Protein AF-A0A8T4TYP3-F1 (afdb_monomer_lite)

Foldseek 3Di:
DDEDEAEDDEAADAPPDDHGHPVVVVVVCVVVNYAEYEYEYHLFHWDQDPVRKIWTWLDWDQDPNAIWTKIFIAHNVRHTPDIDTLAAPRQLVVQVVRVVVLVVCVVVDVRYRYAYAYEDQQQRYDPVSVVVLLVDPSHQAYEYEQLSSVDAPVNRDPVVVVSCVVSVHYYDYHQDDDDDDPDDSSVVRNVRSDPVNVVD

Structure (mmCIF, N/CA/C/O backbone):
data_AF-A0A8T4TYP3-F1
#
_entry.id   AF-A0A8T4TYP3-F1
#
loop_
_atom_site.group_PDB
_atom_site.id
_atom_site.type_symbol
_atom_site.label_atom_id
_atom_site.label_alt_id
_atom_site.label_comp_id
_atom_site.label_asym_id
_atom_site.label_entity_id
_atom_site.label_seq_id
_atom_site.pdbx_PDB_ins_code
_atom_site.Cartn_x
_atom_site.Cartn_y
_atom_site.Cartn_z
_atom_site.occupancy
_atom_site.B_iso_or_equiv
_atom_site.auth_seq_id
_atom_site.auth_comp_id
_atom_site.auth_asym_id
_atom_site.auth_atom_id
_atom_site.pdbx_PDB_model_num
ATOM 1 N N . MET A 1 1 ? -27.128 -4.826 18.422 1.00 65.50 1 MET A N 1
ATOM 2 C CA . MET A 1 1 ? -26.439 -4.249 17.248 1.00 65.50 1 MET A CA 1
ATOM 3 C C . MET A 1 1 ? -25.247 -5.139 16.933 1.00 65.50 1 MET A C 1
ATOM 5 O O . MET A 1 1 ? -24.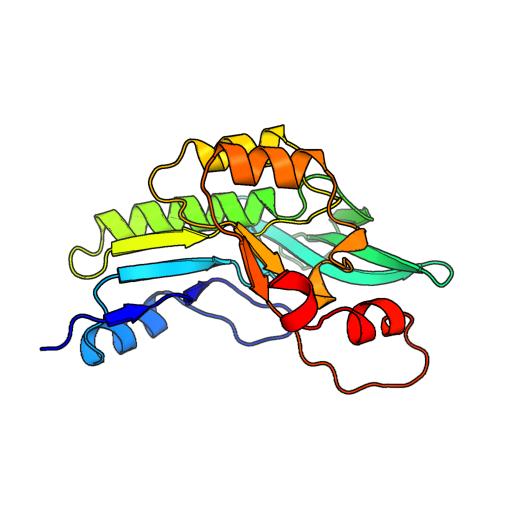519 -5.477 17.862 1.00 65.50 1 MET A O 1
ATOM 9 N N . ILE A 1 2 ? -25.102 -5.594 15.688 1.00 80.38 2 ILE A N 1
ATOM 10 C CA . ILE A 1 2 ? -23.966 -6.433 15.276 1.00 80.38 2 ILE A CA 1
ATOM 11 C C . ILE A 1 2 ? -22.737 -5.528 15.181 1.00 80.38 2 ILE A C 1
ATOM 13 O O . ILE A 1 2 ? -22.809 -4.464 14.575 1.00 80.38 2 ILE A O 1
ATOM 17 N N . LYS A 1 3 ? -21.635 -5.934 15.811 1.00 88.62 3 LYS A N 1
ATOM 18 C CA . LYS A 1 3 ? -20.345 -5.250 15.704 1.00 88.62 3 LYS A CA 1
ATOM 19 C C . LYS A 1 3 ? -19.623 -5.797 14.477 1.00 88.62 3 LYS A C 1
ATOM 21 O O . LYS A 1 3 ? -19.285 -6.978 14.468 1.00 88.62 3 LYS A O 1
ATOM 26 N N . ILE A 1 4 ? -19.417 -4.964 13.459 1.00 95.12 4 ILE A N 1
ATOM 27 C CA . ILE A 1 4 ? -18.767 -5.361 12.203 1.00 95.12 4 ILE A CA 1
ATOM 28 C C . ILE A 1 4 ? -17.319 -4.877 12.185 1.00 95.12 4 ILE A C 1
ATOM 30 O O . ILE A 1 4 ? -17.004 -3.780 12.653 1.00 95.12 4 ILE A O 1
ATOM 34 N N . PHE A 1 5 ? -16.432 -5.732 11.680 1.00 95.31 5 PHE A N 1
ATOM 35 C CA . PHE A 1 5 ? -15.031 -5.416 11.439 1.00 95.31 5 PHE A CA 1
ATOM 36 C C . PHE A 1 5 ? -14.859 -5.392 9.925 1.00 95.31 5 PHE A C 1
ATOM 38 O O . PHE A 1 5 ? -15.058 -6.415 9.269 1.00 95.31 5 PHE A O 1
ATOM 45 N N . ASP A 1 6 ? -14.540 -4.227 9.374 1.00 95.44 6 ASP A N 1
ATOM 46 C CA . ASP A 1 6 ? -14.220 -4.116 7.960 1.00 95.44 6 ASP A CA 1
ATOM 47 C C . ASP A 1 6 ? -12.751 -4.493 7.749 1.00 95.44 6 ASP A C 1
ATOM 49 O O . ASP A 1 6 ? -11.837 -3.913 8.332 1.00 95.44 6 ASP A O 1
ATOM 53 N N . SER A 1 7 ? -12.516 -5.516 6.940 1.00 94.25 7 SER A N 1
ATOM 54 C CA . SER A 1 7 ? -11.162 -6.001 6.671 1.00 94.25 7 SER A CA 1
ATOM 55 C C . SER A 1 7 ? -10.466 -5.230 5.552 1.00 94.25 7 SER A C 1
ATOM 57 O O . SER A 1 7 ? -9.290 -5.484 5.298 1.00 94.25 7 SER A O 1
ATOM 59 N N . GLN A 1 8 ? -11.158 -4.316 4.858 1.00 93.31 8 GLN A N 1
ATOM 60 C CA . GLN A 1 8 ? -10.569 -3.607 3.731 1.00 93.31 8 GLN A CA 1
ATOM 61 C C . GLN A 1 8 ? -11.246 -2.263 3.429 1.00 93.31 8 GLN A C 1
ATOM 63 O O . GLN A 1 8 ? -12.112 -2.168 2.558 1.00 93.31 8 GLN A O 1
ATOM 68 N N . MET A 1 9 ? -10.708 -1.196 4.015 1.00 94.12 9 MET A N 1
ATOM 69 C CA . MET A 1 9 ? -10.952 0.179 3.586 1.00 94.12 9 MET A CA 1
ATOM 70 C C . MET A 1 9 ? -9.763 0.674 2.759 1.00 94.12 9 MET A C 1
ATOM 72 O O . MET A 1 9 ? -8.687 0.930 3.298 1.00 94.12 9 MET A O 1
ATOM 76 N N . ASN A 1 10 ? -9.938 0.838 1.446 1.00 93.00 10 ASN A N 1
ATOM 77 C CA . ASN A 1 10 ? -8.925 1.532 0.647 1.00 93.00 10 ASN A CA 1
ATOM 78 C C . ASN A 1 10 ? -8.985 3.043 0.936 1.00 93.00 10 ASN A C 1
ATOM 80 O O . ASN A 1 10 ? -10.074 3.581 1.108 1.00 93.00 10 ASN A O 1
ATOM 84 N N . PHE A 1 11 ? -7.846 3.731 0.941 1.00 94.12 11 PHE A N 1
ATOM 85 C CA . PHE A 1 11 ? -7.757 5.170 1.190 1.00 94.12 11 PHE A CA 1
ATOM 86 C C . PHE A 1 11 ? -6.772 5.863 0.249 1.00 94.12 11 PHE A C 1
ATOM 88 O O . PHE A 1 11 ? -5.681 5.349 -0.023 1.00 94.12 11 PHE A O 1
ATOM 95 N N . GLY A 1 12 ? -7.161 7.054 -0.202 1.00 92.88 12 GLY A N 1
ATOM 96 C CA . GLY A 1 12 ? -6.356 7.936 -1.036 1.00 92.88 12 GLY A CA 1
ATOM 97 C C . GLY A 1 12 ? -6.875 8.035 -2.465 1.00 92.88 12 GLY A C 1
ATOM 98 O O . GLY A 1 12 ? -7.873 7.413 -2.840 1.00 92.88 12 GLY A O 1
ATOM 99 N N . ARG A 1 13 ? -6.175 8.832 -3.276 1.00 93.75 13 ARG A N 1
ATOM 100 C CA . ARG A 1 13 ? -6.506 8.982 -4.694 1.00 93.75 13 ARG A CA 1
ATOM 101 C C . ARG A 1 13 ? -6.021 7.790 -5.492 1.00 93.75 13 ARG A C 1
ATOM 103 O O . ARG A 1 13 ? -4.963 7.227 -5.185 1.00 93.75 13 ARG A O 1
ATOM 110 N N . ASN A 1 14 ? -6.776 7.407 -6.513 1.00 90.12 14 ASN A N 1
ATOM 111 C CA . ASN A 1 14 ? -6.426 6.291 -7.374 1.00 90.12 14 ASN A CA 1
ATOM 112 C C . ASN A 1 14 ? -6.256 6.739 -8.829 1.00 90.12 14 ASN A C 1
ATOM 114 O O . ASN A 1 14 ? -7.171 7.275 -9.438 1.00 90.12 14 ASN A O 1
ATOM 118 N N . ILE A 1 15 ? -5.091 6.464 -9.420 1.00 88.38 15 ILE A N 1
ATOM 119 C CA . ILE A 1 15 ? -4.779 6.874 -10.800 1.00 88.38 15 ILE A CA 1
ATOM 120 C C . ILE A 1 15 ? -5.730 6.235 -11.826 1.00 88.38 15 ILE A C 1
ATOM 122 O O . ILE A 1 15 ? -6.051 6.853 -12.840 1.00 88.38 15 ILE A O 1
ATOM 126 N N . PHE A 1 16 ? -6.164 4.996 -11.587 1.00 83.44 16 PHE A N 1
ATOM 127 C CA . PHE A 1 16 ? -6.941 4.199 -12.544 1.00 83.44 16 PHE A CA 1
ATOM 128 C C . PHE A 1 16 ? -8.311 3.764 -12.010 1.00 83.4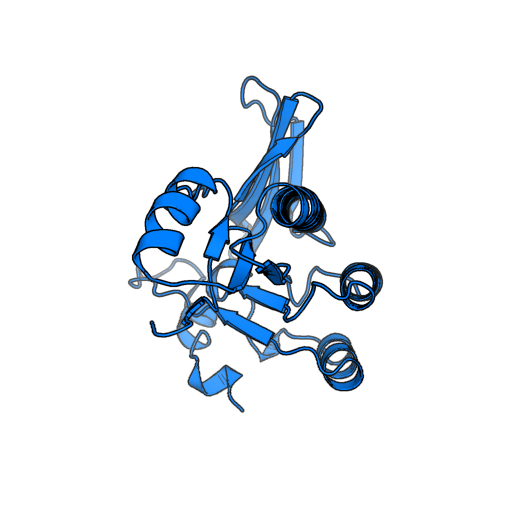4 16 PHE A C 1
ATOM 130 O O . PHE A 1 16 ? -9.008 2.992 -12.668 1.00 83.44 16 PHE A O 1
ATOM 137 N N . GLY A 1 17 ? -8.688 4.210 -10.815 1.00 82.75 17 GLY A N 1
ATOM 138 C CA . GLY A 1 17 ? -9.882 3.758 -10.111 1.00 82.75 17 GLY A CA 1
ATOM 139 C C . GLY A 1 17 ? -10.562 4.890 -9.350 1.00 82.75 17 GLY A C 1
ATOM 140 O O . GLY A 1 17 ? -10.154 6.041 -9.474 1.00 82.75 17 GLY A O 1
ATOM 141 N N . PRO A 1 18 ? -11.604 4.576 -8.567 1.00 86.31 18 PRO A N 1
ATOM 142 C CA . PRO A 1 18 ? -12.254 5.573 -7.734 1.00 86.31 18 PRO A CA 1
ATOM 143 C C . PRO A 1 18 ? -11.324 6.028 -6.605 1.00 86.31 18 PRO A C 1
ATOM 145 O O . PRO A 1 18 ? -10.594 5.219 -6.017 1.00 86.31 18 PRO A O 1
ATOM 148 N N . ASP A 1 19 ? -11.397 7.319 -6.297 1.00 91.50 19 ASP A N 1
ATOM 149 C CA . ASP A 1 19 ? -10.840 7.884 -5.074 1.00 91.50 19 ASP A CA 1
ATOM 150 C C . ASP A 1 19 ? -11.635 7.361 -3.867 1.00 91.50 19 ASP A C 1
ATOM 152 O O . ASP A 1 19 ? -12.822 7.042 -3.976 1.00 91.50 19 ASP A O 1
ATOM 156 N N . SER A 1 20 ? -10.972 7.254 -2.717 1.00 89.44 20 SER A N 1
ATOM 157 C CA . SER A 1 20 ? -11.617 6.871 -1.461 1.00 89.44 20 SER A CA 1
ATOM 158 C C . SER A 1 20 ? -11.232 7.853 -0.365 1.00 89.44 20 SER A C 1
ATOM 160 O O . SER A 1 20 ? -10.048 7.982 -0.026 1.00 89.44 20 SER A O 1
ATOM 162 N N . THR A 1 21 ? -12.234 8.560 0.155 1.00 91.75 21 THR A N 1
ATOM 163 C CA . THR A 1 21 ? -12.089 9.560 1.215 1.00 91.75 21 THR A CA 1
ATOM 164 C C . THR A 1 21 ? -12.463 8.960 2.569 1.00 91.75 21 THR A C 1
ATOM 166 O O . THR A 1 21 ? -13.142 7.933 2.653 1.00 91.75 21 THR A O 1
ATOM 169 N N . ILE A 1 22 ? -11.988 9.579 3.649 1.00 92.69 22 ILE A N 1
ATOM 170 C CA . ILE A 1 22 ? -12.348 9.142 5.000 1.00 92.69 22 ILE A CA 1
ATOM 171 C C . ILE A 1 22 ? -13.788 9.528 5.311 1.00 92.69 22 ILE A C 1
ATOM 173 O O . ILE A 1 22 ? -14.511 8.754 5.928 1.00 92.69 22 ILE A O 1
ATOM 177 N N . GLU A 1 23 ? -14.193 10.712 4.874 1.00 91.56 23 GLU A N 1
ATOM 178 C CA . GLU A 1 23 ? -15.498 11.301 5.125 1.00 91.56 23 GLU A CA 1
ATOM 179 C C . GLU A 1 23 ? -16.601 10.396 4.566 1.00 91.56 23 GLU A C 1
ATOM 181 O O . GLU A 1 23 ? -17.471 9.948 5.316 1.00 91.56 23 GLU A O 1
ATOM 186 N N . ASP A 1 24 ? -16.479 9.996 3.294 1.00 89.94 24 ASP A N 1
ATOM 187 C CA . ASP A 1 24 ? -17.428 9.076 2.658 1.00 89.94 24 ASP A CA 1
ATOM 188 C C . ASP A 1 24 ? -17.479 7.725 3.386 1.00 89.94 24 ASP A C 1
ATOM 190 O O . ASP A 1 24 ? -18.541 7.102 3.512 1.00 89.94 24 ASP A O 1
ATOM 194 N N . TYR A 1 25 ? -16.332 7.242 3.873 1.00 93.81 25 TYR A N 1
ATOM 195 C CA . TYR A 1 25 ? -16.275 5.987 4.610 1.00 93.81 25 TYR A CA 1
ATOM 196 C C . TYR A 1 25 ? -16.979 6.093 5.966 1.00 93.81 25 TYR A C 1
ATOM 198 O O . TYR A 1 25 ? -17.803 5.237 6.288 1.00 93.81 25 TYR A O 1
ATOM 206 N N . LEU A 1 26 ? -16.686 7.129 6.754 1.00 92.88 26 LEU A N 1
ATOM 207 C CA . LEU A 1 26 ? -17.239 7.327 8.095 1.00 92.88 26 LEU A CA 1
ATOM 208 C C . LEU A 1 26 ? -18.767 7.457 8.077 1.00 92.88 26 LEU A C 1
ATOM 210 O O . LEU A 1 26 ? -19.440 6.818 8.896 1.00 92.88 26 LEU A O 1
ATOM 214 N N . ASP A 1 27 ? -19.312 8.194 7.106 1.00 89.81 27 ASP A N 1
ATOM 215 C CA . ASP A 1 27 ? -20.759 8.363 6.918 1.00 89.81 27 ASP A CA 1
ATOM 216 C C . ASP A 1 27 ? -21.470 7.014 6.723 1.00 89.81 27 ASP A C 1
ATOM 218 O O . ASP A 1 27 ? -22.544 6.747 7.277 1.00 89.81 27 ASP A O 1
ATOM 222 N N . ASN A 1 28 ? -20.834 6.102 5.987 1.00 90.12 28 ASN A N 1
ATOM 223 C CA . ASN A 1 28 ? -21.352 4.761 5.742 1.00 90.12 28 ASN A CA 1
ATOM 224 C C . ASN A 1 28 ? -21.051 3.778 6.882 1.00 90.12 28 ASN A C 1
ATOM 226 O O . ASN A 1 28 ? -21.847 2.879 7.158 1.00 90.12 28 ASN A O 1
ATOM 230 N N . ALA A 1 29 ? -19.906 3.910 7.544 1.00 92.25 29 ALA A N 1
ATOM 231 C CA . ALA A 1 29 ? -19.442 2.951 8.535 1.00 92.25 29 ALA A CA 1
ATOM 232 C C . ALA A 1 29 ? -20.317 2.957 9.793 1.00 92.25 29 ALA A C 1
ATOM 234 O O . ALA A 1 29 ? -20.697 1.892 10.295 1.00 92.25 29 ALA A O 1
ATOM 235 N N . HIS A 1 30 ? -20.716 4.147 10.252 1.00 83.38 30 HIS A N 1
ATOM 236 C CA . HIS A 1 30 ? -21.592 4.297 11.414 1.00 83.38 30 HIS A CA 1
ATOM 237 C C . HIS A 1 30 ? -22.964 3.655 11.198 1.00 83.38 30 HIS A C 1
ATOM 239 O O . HIS A 1 30 ? -23.447 2.922 12.062 1.00 83.38 30 HIS A O 1
ATOM 245 N N . THR A 1 31 ? -23.581 3.877 10.035 1.00 87.56 31 THR A N 1
ATOM 246 C CA . THR A 1 31 ? -24.910 3.323 9.724 1.00 87.56 31 THR A CA 1
ATOM 247 C C . THR A 1 31 ? -24.890 1.801 9.575 1.00 87.56 31 THR A C 1
ATOM 249 O O . THR A 1 31 ? -25.900 1.140 9.812 1.00 87.56 31 THR A O 1
ATOM 252 N N . LYS A 1 32 ? -23.725 1.228 9.252 1.00 90.81 32 LYS A N 1
ATOM 253 C CA . LYS A 1 32 ? -23.510 -0.217 9.098 1.00 90.81 32 LYS A CA 1
ATOM 254 C C . LYS A 1 32 ? -23.039 -0.919 10.376 1.00 90.81 32 LYS A C 1
ATOM 256 O O . LYS A 1 32 ? -22.913 -2.139 10.369 1.00 90.81 32 LYS A O 1
ATOM 261 N N . GLY A 1 33 ? -22.796 -0.194 11.472 1.00 92.44 33 GLY A N 1
ATOM 262 C CA . GLY A 1 33 ? -22.308 -0.782 12.727 1.00 92.44 33 GLY A CA 1
ATOM 263 C C . GLY A 1 33 ? -20.856 -1.271 12.657 1.00 92.44 33 GLY A C 1
ATOM 264 O O . GLY A 1 33 ? -20.473 -2.194 13.386 1.00 92.44 33 GLY A O 1
ATOM 265 N N . ILE A 1 34 ? -20.049 -0.678 11.772 1.00 95.62 34 ILE A N 1
ATOM 266 C CA . ILE A 1 34 ? -18.610 -0.933 11.715 1.00 95.62 34 ILE A CA 1
ATOM 267 C C . ILE A 1 34 ? -17.952 -0.252 12.914 1.00 95.62 34 ILE A C 1
ATOM 269 O O . ILE A 1 34 ? -18.162 0.933 13.150 1.00 95.62 34 ILE A O 1
ATOM 273 N N . ILE A 1 35 ? -17.159 -1.014 13.667 1.00 95.38 35 ILE A N 1
ATOM 274 C CA . ILE A 1 35 ? -16.446 -0.523 14.859 1.00 95.38 35 ILE A CA 1
ATOM 275 C C . ILE A 1 35 ? -14.925 -0.624 14.734 1.00 95.38 35 ILE A C 1
ATOM 277 O O . ILE A 1 35 ? -14.187 -0.091 15.562 1.00 95.38 35 ILE A O 1
ATOM 281 N N . ARG A 1 36 ? -14.446 -1.358 13.727 1.00 96.25 36 ARG A N 1
ATOM 282 C CA . ARG A 1 36 ? -13.028 -1.537 13.419 1.00 96.25 36 ARG A CA 1
ATOM 283 C C . ARG A 1 36 ? -12.847 -1.625 11.919 1.00 96.25 36 ARG A C 1
ATOM 285 O O . ARG A 1 36 ? -13.689 -2.225 11.253 1.00 96.25 36 ARG A O 1
ATOM 292 N N . THR A 1 37 ? -11.757 -1.070 11.410 1.00 97.12 37 THR A N 1
ATOM 293 C CA . THR A 1 37 ? -11.421 -1.182 9.993 1.00 97.12 37 THR A CA 1
ATOM 294 C C . THR A 1 37 ? -9.928 -1.317 9.758 1.00 97.12 37 THR A C 1
ATOM 296 O O . THR A 1 37 ? -9.131 -0.828 10.557 1.00 97.12 37 THR A O 1
ATOM 299 N N . ILE A 1 38 ? -9.552 -1.978 8.668 1.00 97.88 38 ILE A N 1
ATOM 300 C CA . ILE A 1 38 ? -8.175 -2.032 8.183 1.00 97.88 38 ILE A CA 1
ATOM 301 C C . ILE A 1 38 ? -8.040 -1.046 7.022 1.00 97.88 38 ILE A C 1
ATOM 303 O O . ILE A 1 38 ? -8.562 -1.266 5.928 1.00 97.88 38 ILE A O 1
ATOM 307 N N . MET A 1 39 ? -7.319 0.040 7.275 1.00 97.31 39 MET A N 1
ATOM 308 C CA . MET A 1 39 ? -6.967 1.074 6.316 1.00 97.31 39 MET A CA 1
ATOM 309 C C . MET A 1 39 ? -5.809 0.611 5.440 1.00 97.31 39 MET A C 1
ATOM 311 O O . MET A 1 39 ? -4.745 0.217 5.922 1.00 97.31 39 MET A O 1
ATOM 315 N N . ILE A 1 40 ? -6.024 0.690 4.134 1.00 95.88 40 ILE A N 1
ATOM 316 C CA . ILE A 1 40 ? -5.105 0.219 3.109 1.00 95.88 40 ILE A CA 1
ATOM 317 C C . ILE A 1 40 ? -4.899 1.349 2.103 1.00 95.88 40 ILE A C 1
ATOM 319 O O . ILE A 1 40 ? -5.880 1.878 1.584 1.00 95.88 40 ILE A O 1
ATOM 323 N N . PRO A 1 41 ? -3.664 1.712 1.740 1.00 94.44 41 PRO A N 1
ATOM 324 C CA . PRO A 1 41 ? -3.466 2.658 0.653 1.00 94.44 41 PRO A CA 1
ATOM 325 C C . PRO A 1 41 ? -4.048 2.133 -0.670 1.00 94.44 41 PRO A C 1
ATOM 327 O O . PRO A 1 41 ? -3.950 0.937 -0.975 1.00 94.44 41 PRO A O 1
ATOM 330 N N . THR A 1 42 ? -4.589 3.019 -1.509 1.00 91.06 42 THR A N 1
ATOM 331 C CA . THR A 1 42 ? -4.991 2.668 -2.884 1.00 91.06 42 THR A CA 1
ATOM 332 C C . THR A 1 42 ? -3.843 2.002 -3.649 1.00 91.06 42 THR A C 1
ATOM 334 O O . THR A 1 42 ? -2.670 2.334 -3.461 1.00 91.06 42 THR A O 1
ATOM 337 N N . GLY A 1 43 ? -4.154 1.028 -4.515 1.00 84.19 43 GLY A N 1
ATOM 338 C CA . GLY A 1 43 ? -3.131 0.250 -5.231 1.00 84.19 43 GLY A CA 1
ATOM 339 C C . GLY A 1 43 ? -2.223 1.118 -6.098 1.00 84.19 43 GLY A C 1
ATOM 340 O O . GLY A 1 43 ? -1.004 1.123 -5.915 1.00 84.19 43 GLY A O 1
ATOM 341 N N . THR A 1 44 ? -2.836 1.921 -6.960 1.00 88.06 44 THR A N 1
ATOM 342 C CA . THR A 1 44 ? -2.188 2.888 -7.852 1.00 88.06 44 THR A CA 1
ATOM 343 C C . THR A 1 44 ? -2.475 4.286 -7.341 1.00 88.06 44 THR A C 1
ATOM 345 O O . THR A 1 44 ? -3.576 4.787 -7.543 1.00 88.06 44 THR A O 1
ATOM 348 N N . HIS A 1 45 ? -1.524 4.883 -6.627 1.00 91.25 45 HIS A N 1
ATOM 349 C CA . HIS A 1 45 ? -1.778 6.085 -5.836 1.00 91.25 45 HIS A CA 1
ATOM 350 C C . HIS A 1 45 ? -1.273 7.349 -6.522 1.00 91.25 45 HIS A C 1
ATOM 352 O O . HIS A 1 45 ? -0.223 7.330 -7.159 1.00 91.25 45 HIS A O 1
ATOM 358 N N . GLU A 1 46 ? -2.008 8.438 -6.325 1.00 94.62 46 GLU A N 1
ATOM 359 C CA . GLU A 1 46 ? -1.526 9.806 -6.504 1.00 94.62 46 GLU A CA 1
ATOM 360 C C . GLU A 1 46 ? -1.476 10.454 -5.114 1.00 94.62 46 GLU A C 1
ATOM 362 O O . GLU A 1 46 ? -2.499 10.522 -4.430 1.00 94.62 46 GLU A O 1
ATOM 367 N N . LEU A 1 47 ? -0.297 10.894 -4.680 1.00 95.44 47 LEU A N 1
ATOM 368 C CA . LEU A 1 47 ? -0.080 11.509 -3.373 1.00 95.44 47 LEU A CA 1
ATOM 369 C C . LEU A 1 47 ? 0.464 12.924 -3.553 1.00 95.44 47 LEU A C 1
ATOM 371 O O . LEU A 1 47 ? 1.523 13.109 -4.144 1.00 95.44 47 LEU A O 1
ATOM 375 N N . LYS A 1 48 ? -0.238 13.922 -3.010 1.00 94.94 48 LYS A N 1
ATOM 376 C CA . LYS A 1 48 ? 0.286 15.287 -2.908 1.00 94.94 48 LYS A CA 1
ATOM 377 C C . LYS A 1 48 ? 1.152 15.401 -1.652 1.00 94.94 48 LYS A C 1
ATOM 379 O O . LYS A 1 48 ? 0.657 15.178 -0.549 1.00 94.94 48 LYS A O 1
ATOM 384 N N . LEU A 1 49 ? 2.425 15.733 -1.828 1.00 93.00 49 LEU A N 1
ATOM 385 C CA . LEU A 1 49 ? 3.397 15.905 -0.753 1.00 93.00 49 LEU A CA 1
ATOM 386 C C . LEU A 1 49 ? 3.290 17.310 -0.122 1.00 93.00 49 LEU A C 1
ATOM 388 O O . LEU A 1 49 ? 2.699 18.214 -0.723 1.00 93.00 49 LEU A O 1
ATOM 392 N N . PRO A 1 50 ? 3.838 17.520 1.095 1.00 90.88 50 PRO A N 1
ATOM 393 C CA . PRO A 1 50 ? 3.740 18.803 1.801 1.00 90.88 50 PRO A CA 1
ATOM 394 C C . PRO A 1 50 ? 4.344 19.999 1.055 1.00 90.88 50 PRO A C 1
ATOM 396 O O . PRO A 1 50 ? 3.889 21.123 1.238 1.00 90.88 50 PRO A O 1
ATOM 399 N N . ASP A 1 51 ? 5.346 19.762 0.208 1.00 92.50 51 ASP A N 1
ATOM 400 C CA . ASP A 1 51 ? 5.990 20.780 -0.631 1.00 92.50 51 ASP A CA 1
ATOM 401 C C . ASP A 1 51 ? 5.196 21.112 -1.909 1.00 92.50 51 ASP A C 1
ATOM 403 O O . ASP A 1 51 ? 5.627 21.929 -2.717 1.00 92.50 51 ASP A O 1
ATOM 407 N N . GLY A 1 52 ? 4.027 20.491 -2.096 1.00 93.50 52 GLY A N 1
ATOM 408 C CA . GLY A 1 52 ? 3.154 20.694 -3.247 1.00 93.50 52 GLY A CA 1
ATOM 409 C C . GLY A 1 52 ? 3.427 19.760 -4.425 1.00 93.50 52 GLY A C 1
ATOM 410 O O . GLY A 1 52 ? 2.582 19.691 -5.321 1.00 93.50 52 GLY A O 1
ATOM 411 N N . THR A 1 53 ? 4.532 19.008 -4.412 1.00 95.94 53 THR A N 1
ATOM 412 C CA . THR A 1 53 ? 4.824 18.010 -5.448 1.00 95.94 53 THR A CA 1
ATOM 413 C C . THR A 1 53 ? 3.838 16.842 -5.393 1.00 95.94 53 THR A C 1
ATOM 415 O O . THR A 1 53 ? 3.150 16.613 -4.394 1.00 95.94 53 THR A O 1
ATOM 418 N N . ILE A 1 54 ? 3.721 16.109 -6.499 1.00 96.81 54 ILE A N 1
ATOM 419 C CA . ILE A 1 54 ? 2.787 14.991 -6.637 1.00 96.81 54 ILE A CA 1
ATOM 420 C C . ILE A 1 54 ? 3.562 13.727 -6.987 1.00 96.81 54 ILE A C 1
ATOM 422 O O . ILE A 1 54 ? 4.162 13.630 -8.055 1.00 96.81 54 ILE A O 1
ATOM 426 N N . GLU A 1 55 ? 3.495 12.731 -6.114 1.00 95.56 55 GLU A N 1
ATOM 427 C CA . GLU A 1 55 ? 3.999 11.389 -6.373 1.00 95.56 55 GLU A CA 1
ATOM 428 C C . GLU A 1 55 ? 2.921 10.529 -7.040 1.00 95.56 55 GLU A C 1
ATOM 430 O O . GLU A 1 55 ? 1.767 10.476 -6.604 1.00 95.56 55 GLU A O 1
ATOM 435 N N . LYS A 1 56 ? 3.318 9.803 -8.084 1.00 94.44 56 LYS A N 1
ATOM 436 C CA . LYS A 1 56 ? 2.538 8.734 -8.709 1.00 94.44 56 LYS A CA 1
ATOM 437 C C . LYS A 1 56 ? 3.360 7.461 -8.744 1.00 94.44 56 LYS A C 1
ATOM 439 O O . LYS A 1 56 ? 4.442 7.464 -9.323 1.00 94.44 56 LYS A O 1
ATOM 444 N N . SER A 1 57 ? 2.818 6.356 -8.240 1.00 89.69 57 SER A N 1
ATOM 445 C CA . SER A 1 57 ? 3.477 5.043 -8.333 1.00 89.69 57 SER A CA 1
ATOM 446 C C . SER A 1 57 ? 2.549 3.976 -8.894 1.00 89.69 57 SER A C 1
ATOM 448 O O . SER A 1 57 ? 1.327 4.138 -8.926 1.00 89.69 57 SER A O 1
ATOM 450 N N . CYS A 1 58 ? 3.143 2.844 -9.285 1.00 81.69 58 CYS A N 1
ATOM 451 C CA . CYS A 1 58 ? 2.470 1.753 -9.992 1.00 81.69 58 CYS A CA 1
ATOM 452 C C . CYS A 1 58 ? 2.042 2.157 -11.413 1.00 81.69 58 CYS A C 1
ATOM 454 O O . CYS A 1 58 ? 1.019 1.711 -11.936 1.00 81.69 58 CYS A O 1
ATOM 456 N N . ILE A 1 59 ? 2.851 3.000 -12.060 1.00 80.56 59 ILE A N 1
ATOM 457 C CA . ILE A 1 59 ? 2.713 3.287 -13.485 1.00 80.56 59 ILE A CA 1
ATOM 458 C C . ILE A 1 59 ? 3.473 2.217 -14.259 1.00 80.56 59 ILE A C 1
ATOM 460 O O . ILE A 1 59 ? 4.681 2.066 -14.091 1.00 80.56 59 ILE A O 1
ATOM 464 N N . TRP A 1 60 ? 2.769 1.463 -15.100 1.00 76.19 60 TRP A N 1
ATOM 465 C CA . TRP A 1 60 ? 3.410 0.488 -15.972 1.00 76.19 60 TRP A CA 1
ATOM 466 C C . TRP A 1 60 ? 3.797 1.114 -17.305 1.00 76.19 60 TRP A C 1
ATOM 468 O O . TRP A 1 60 ? 2.953 1.689 -17.994 1.00 76.19 60 TRP A O 1
ATOM 478 N N . SER A 1 61 ? 5.043 0.908 -17.716 1.00 71.12 61 SER A N 1
ATOM 479 C CA . SER A 1 61 ? 5.501 1.176 -19.079 1.00 71.12 61 SER A CA 1
ATOM 480 C C . SER A 1 61 ? 6.074 -0.092 -19.699 1.00 71.12 61 SER A C 1
ATOM 482 O O . SER A 1 61 ? 6.544 -0.993 -19.001 1.00 71.12 61 SER A O 1
ATOM 484 N N . LYS A 1 62 ? 6.026 -0.169 -21.031 1.00 67.25 62 LYS A N 1
ATOM 485 C CA . LYS A 1 62 ? 6.692 -1.226 -21.790 1.00 67.25 62 LYS A CA 1
ATOM 486 C C . LYS A 1 62 ? 8.048 -0.706 -22.258 1.00 67.25 62 LYS A C 1
ATOM 488 O O . LYS A 1 62 ? 8.110 0.022 -23.241 1.00 67.25 62 LYS A O 1
ATOM 493 N N . ASP A 1 63 ? 9.112 -1.137 -21.594 1.00 65.25 63 ASP A N 1
ATOM 494 C CA . ASP A 1 63 ? 10.494 -0.790 -21.917 1.00 65.25 63 ASP A CA 1
ATOM 495 C C . ASP A 1 63 ? 11.189 -2.004 -22.545 1.00 65.25 63 ASP A C 1
ATOM 497 O O . ASP A 1 63 ? 11.359 -3.047 -21.912 1.00 65.25 63 ASP A O 1
ATOM 501 N N . TYR A 1 64 ? 11.547 -1.902 -23.831 1.00 61.94 64 TYR A N 1
ATOM 502 C CA . TYR A 1 64 ? 12.231 -2.964 -24.591 1.00 61.94 64 TYR A CA 1
ATOM 503 C C . TYR A 1 64 ? 11.561 -4.350 -24.494 1.00 61.94 64 TYR A C 1
ATOM 505 O O . TYR A 1 64 ? 12.217 -5.386 -24.396 1.00 61.94 64 TYR A O 1
ATOM 513 N N . GLY A 1 65 ? 10.225 -4.382 -24.493 1.00 64.25 65 GLY A N 1
ATOM 514 C CA . GLY A 1 65 ? 9.454 -5.626 -24.394 1.00 64.25 65 GLY A CA 1
ATOM 515 C C . GLY A 1 65 ? 9.265 -6.164 -22.971 1.00 64.25 65 GLY A C 1
ATOM 516 O O . GLY A 1 65 ? 8.569 -7.166 -22.812 1.00 64.25 65 GLY A O 1
ATOM 517 N N . LYS A 1 66 ? 9.812 -5.495 -21.949 1.00 69.75 66 LYS A N 1
ATOM 518 C CA . LYS A 1 66 ? 9.580 -5.781 -20.527 1.00 69.75 66 LYS A CA 1
ATOM 519 C C . LYS A 1 66 ? 8.638 -4.738 -19.933 1.00 69.75 66 LYS A C 1
ATOM 521 O O . LYS A 1 66 ? 8.603 -3.603 -20.391 1.00 69.75 66 LYS A O 1
ATOM 526 N N . ILE A 1 67 ? 7.862 -5.125 -18.929 1.00 73.81 67 ILE A N 1
ATOM 527 C CA . ILE A 1 67 ? 7.038 -4.183 -18.168 1.00 73.81 67 ILE A CA 1
ATOM 528 C C . ILE A 1 67 ? 7.841 -3.731 -16.962 1.00 73.81 67 ILE A C 1
ATOM 530 O O . ILE A 1 67 ? 8.477 -4.560 -16.309 1.00 73.81 67 ILE A O 1
ATOM 534 N N . ALA A 1 68 ? 7.819 -2.432 -16.695 1.00 83.38 68 ALA A N 1
ATOM 535 C CA . ALA A 1 68 ? 8.492 -1.842 -15.553 1.00 83.38 68 ALA A CA 1
ATOM 536 C C . ALA A 1 68 ? 7.496 -1.175 -14.606 1.00 83.38 68 ALA A C 1
ATOM 538 O O . ALA A 1 68 ? 6.460 -0.666 -15.039 1.00 83.38 68 ALA A O 1
ATOM 539 N N . PHE A 1 69 ? 7.831 -1.170 -13.317 1.00 88.06 69 PHE A N 1
ATOM 540 C CA . PHE A 1 69 ? 7.153 -0.355 -12.321 1.00 88.06 69 PHE A CA 1
ATOM 541 C C . PHE A 1 69 ? 7.790 1.033 -12.324 1.00 88.06 69 PHE A C 1
ATOM 543 O O . PHE A 1 69 ? 9.007 1.141 -12.182 1.00 88.06 69 PHE A O 1
ATOM 550 N N . ARG A 1 70 ? 7.000 2.097 -12.457 1.00 90.94 70 ARG A N 1
ATOM 551 C CA . ARG A 1 70 ? 7.506 3.468 -12.362 1.00 90.94 70 ARG A CA 1
ATOM 552 C C . ARG A 1 70 ? 6.927 4.223 -11.177 1.00 90.94 70 ARG A C 1
ATOM 554 O O . ARG A 1 70 ? 5.759 4.044 -10.811 1.00 90.94 70 ARG A O 1
ATOM 561 N N . ARG A 1 71 ? 7.779 5.083 -10.627 1.00 92.69 71 ARG A N 1
ATOM 562 C CA . ARG A 1 71 ? 7.451 6.148 -9.683 1.00 92.69 71 ARG A CA 1
ATOM 563 C C . ARG A 1 71 ? 7.818 7.469 -10.341 1.00 92.69 71 ARG A C 1
ATOM 565 O O . ARG A 1 71 ? 8.940 7.624 -10.817 1.00 92.69 71 ARG A O 1
ATOM 572 N N . ILE A 1 72 ? 6.866 8.385 -10.396 1.00 95.00 72 ILE A N 1
ATOM 573 C CA . ILE A 1 72 ? 6.998 9.674 -11.069 1.00 95.00 72 ILE A CA 1
ATOM 574 C C . ILE A 1 72 ? 6.713 10.761 -10.041 1.00 95.00 72 ILE A C 1
ATOM 576 O O . ILE A 1 72 ? 5.679 10.711 -9.372 1.00 95.00 72 ILE A O 1
ATOM 580 N N . LEU A 1 73 ? 7.615 11.732 -9.934 1.00 95.94 73 LEU A N 1
ATOM 581 C CA . LEU A 1 73 ? 7.418 12.943 -9.150 1.00 95.94 73 LEU A CA 1
ATOM 582 C C . LEU A 1 73 ? 7.112 14.101 -10.098 1.00 95.94 73 LEU A C 1
ATOM 584 O O . LEU A 1 73 ? 7.851 14.346 -11.056 1.00 95.94 73 LEU A O 1
ATOM 588 N N . LEU A 1 74 ? 6.013 14.798 -9.835 1.00 96.56 74 LEU A N 1
ATOM 589 C CA . LEU A 1 74 ? 5.557 15.942 -10.610 1.00 96.56 74 LEU A CA 1
ATOM 590 C C . LEU A 1 74 ? 5.601 17.220 -9.770 1.00 96.56 74 LEU A C 1
ATOM 592 O O . LEU A 1 74 ? 5.390 17.168 -8.558 1.00 96.56 74 LEU A O 1
ATOM 596 N N . ASP A 1 75 ? 5.797 18.365 -10.416 1.00 96.12 75 ASP A N 1
ATOM 597 C CA . ASP A 1 75 ? 5.530 19.666 -9.796 1.00 96.12 75 ASP A CA 1
ATOM 598 C C . ASP A 1 75 ? 4.013 19.943 -9.688 1.00 96.12 75 ASP A C 1
ATOM 600 O O . ASP A 1 75 ? 3.168 19.166 -10.149 1.00 96.12 75 ASP A O 1
ATOM 604 N N . GLU A 1 76 ? 3.649 21.082 -9.095 1.00 93.12 76 GLU A N 1
ATOM 605 C CA . GLU A 1 76 ? 2.251 21.521 -8.969 1.00 93.12 76 GLU A CA 1
ATOM 606 C C . GLU A 1 76 ? 1.543 21.735 -10.323 1.00 93.12 76 GLU A C 1
ATOM 608 O O . GLU A 1 76 ? 0.319 21.609 -10.418 1.00 93.12 76 GLU A O 1
ATOM 613 N N . ASN A 1 77 ? 2.315 21.994 -11.382 1.00 93.75 77 ASN A N 1
ATOM 614 C CA . ASN A 1 77 ? 1.850 22.188 -12.754 1.00 93.75 77 ASN A CA 1
ATOM 615 C C . ASN A 1 77 ? 1.815 20.875 -13.559 1.00 93.75 77 ASN A C 1
ATOM 617 O O . ASN A 1 77 ? 1.489 20.890 -14.747 1.00 93.75 77 ASN A O 1
ATOM 621 N N . LYS A 1 78 ? 2.077 19.730 -12.910 1.00 92.25 78 LYS A N 1
ATOM 622 C CA . LYS A 1 78 ? 2.132 18.377 -13.488 1.00 92.25 78 LYS A CA 1
ATOM 623 C C . LYS A 1 78 ? 3.289 18.137 -14.468 1.00 92.25 78 LYS A C 1
ATOM 625 O O . LYS A 1 78 ? 3.225 17.180 -15.244 1.00 92.25 78 LYS A O 1
ATOM 630 N N . ASN A 1 79 ? 4.346 18.943 -14.430 1.00 95.88 79 ASN A N 1
ATOM 631 C CA . ASN A 1 79 ? 5.583 18.651 -15.155 1.00 95.88 79 ASN A CA 1
ATOM 632 C C . ASN A 1 79 ? 6.379 17.572 -14.417 1.00 95.88 79 ASN A C 1
ATOM 634 O O . ASN A 1 79 ? 6.424 17.569 -13.188 1.00 95.88 79 ASN A O 1
ATOM 638 N N . ILE A 1 80 ? 7.025 16.668 -15.159 1.00 96.00 80 ILE A N 1
ATOM 639 C CA . ILE A 1 80 ? 7.873 15.619 -14.577 1.00 96.00 80 ILE A CA 1
ATOM 640 C C . ILE A 1 80 ? 9.152 16.255 -14.032 1.00 96.00 80 ILE A C 1
ATOM 642 O O . ILE A 1 80 ? 9.945 16.801 -14.797 1.00 96.00 80 ILE A O 1
ATOM 646 N N . LEU A 1 81 ? 9.348 16.149 -12.719 1.00 95.38 81 LEU A N 1
ATOM 647 C CA . LEU A 1 81 ? 10.591 16.515 -12.041 1.00 95.38 81 LEU A CA 1
ATOM 648 C C . LEU A 1 81 ? 11.556 15.331 -12.001 1.00 95.38 81 LEU A C 1
ATOM 650 O O . LEU A 1 81 ? 12.752 15.488 -12.228 1.00 95.38 81 LEU A O 1
ATOM 654 N N . GLU A 1 82 ? 11.022 14.142 -11.728 1.00 94.69 82 GLU A N 1
ATOM 655 C CA . GLU A 1 82 ? 11.799 12.917 -11.605 1.00 94.69 82 GLU A CA 1
ATOM 656 C C . GLU A 1 82 ? 10.978 11.709 -12.063 1.00 94.69 82 GLU A C 1
ATOM 658 O O . GLU A 1 82 ? 9.774 11.616 -11.815 1.00 94.69 82 GLU A O 1
ATOM 663 N N . GLU A 1 83 ? 11.646 10.751 -12.701 1.00 93.94 83 GLU A N 1
ATOM 664 C CA . GLU A 1 83 ? 11.075 9.456 -13.042 1.00 93.94 83 GLU A CA 1
ATOM 665 C C . GLU A 1 83 ? 12.060 8.341 -12.687 1.00 93.94 83 GLU A C 1
ATOM 667 O O . GLU A 1 83 ? 13.184 8.293 -13.185 1.00 93.94 83 GLU A O 1
ATOM 672 N N . GLN A 1 84 ? 11.616 7.425 -11.828 1.00 93.31 84 GLN A N 1
ATOM 673 C CA . GLN A 1 84 ? 12.387 6.268 -11.396 1.00 93.31 84 GLN A CA 1
ATOM 674 C C . GLN A 1 84 ? 11.759 4.989 -11.950 1.00 93.31 84 GLN A C 1
ATOM 676 O O . GLN A 1 84 ? 10.547 4.769 -11.847 1.00 93.31 84 GLN A O 1
ATOM 681 N N . VAL A 1 85 ? 12.601 4.116 -12.501 1.00 91.94 85 VAL A N 1
ATOM 682 C CA . VAL A 1 85 ? 12.209 2.799 -13.013 1.00 91.94 85 VAL A CA 1
ATOM 683 C C . VAL A 1 85 ? 12.647 1.731 -12.017 1.00 91.94 85 VAL A C 1
ATOM 685 O O . VAL A 1 85 ? 13.830 1.623 -11.715 1.00 91.94 85 VAL A O 1
ATOM 688 N N . ASN A 1 86 ? 11.692 0.932 -11.540 1.00 90.62 86 ASN A N 1
ATOM 689 C CA . ASN A 1 86 ? 11.861 -0.075 -10.490 1.00 90.62 86 ASN A CA 1
ATOM 690 C C . ASN A 1 86 ? 12.574 0.485 -9.243 1.00 90.62 86 ASN A C 1
ATOM 692 O O . ASN A 1 86 ? 13.615 -0.042 -8.850 1.00 90.62 86 ASN A O 1
ATOM 696 N N . PRO A 1 87 ? 12.054 1.571 -8.642 1.00 93.69 87 PRO A N 1
ATOM 697 C CA . PRO A 1 87 ? 12.677 2.168 -7.470 1.00 93.69 87 PRO A CA 1
ATOM 698 C C . PRO A 1 87 ? 12.602 1.227 -6.271 1.00 93.69 87 PRO A C 1
ATOM 700 O O . PRO A 1 87 ? 11.650 0.460 -6.140 1.00 93.69 87 PRO A O 1
ATOM 703 N N . THR A 1 88 ? 13.565 1.348 -5.366 1.00 94.56 88 THR A N 1
ATOM 704 C CA . THR A 1 88 ? 13.519 0.699 -4.056 1.00 94.56 88 THR A CA 1
ATOM 705 C C . THR A 1 88 ? 12.430 1.332 -3.182 1.00 94.56 88 THR A C 1
ATOM 707 O O . THR A 1 88 ? 12.262 2.552 -3.190 1.00 94.56 88 THR A O 1
ATOM 710 N N . ASN A 1 89 ? 11.707 0.521 -2.407 1.00 94.62 89 ASN A N 1
ATOM 711 C CA . ASN A 1 89 ? 10.650 0.947 -1.481 1.00 94.62 89 ASN A CA 1
ATOM 712 C C . ASN A 1 89 ? 9.553 1.835 -2.126 1.00 94.62 89 ASN A C 1
ATOM 714 O O . ASN A 1 89 ? 9.223 2.900 -1.590 1.00 94.62 89 ASN A O 1
ATOM 718 N N . PRO A 1 90 ? 8.948 1.434 -3.267 1.00 93.25 90 PRO A N 1
ATOM 719 C CA . PRO A 1 90 ? 8.070 2.278 -4.095 1.00 93.25 90 PRO A CA 1
ATOM 720 C C . PRO A 1 90 ? 6.810 2.821 -3.403 1.00 93.25 90 PRO A C 1
ATOM 722 O O . PRO A 1 90 ? 6.117 3.674 -3.965 1.00 93.25 90 PRO A O 1
ATOM 725 N N . TYR A 1 91 ? 6.454 2.281 -2.237 1.00 94.44 91 TYR A N 1
ATOM 726 C CA . TYR A 1 91 ? 5.262 2.662 -1.484 1.00 94.44 91 TYR A CA 1
ATOM 727 C C . TYR A 1 91 ? 5.564 3.381 -0.169 1.00 94.44 91 TYR A C 1
ATOM 729 O O . TYR A 1 91 ? 4.617 3.715 0.539 1.00 94.44 91 TYR A O 1
ATOM 737 N N . SER A 1 92 ? 6.836 3.637 0.160 1.00 94.88 92 SER A N 1
ATOM 738 C CA . SER A 1 92 ? 7.242 4.169 1.470 1.00 94.88 92 SER A CA 1
ATOM 739 C C . SER A 1 92 ? 6.531 5.477 1.837 1.00 94.88 92 SER A C 1
ATOM 741 O O . SER A 1 92 ? 5.956 5.590 2.923 1.00 94.88 92 SER A O 1
ATOM 743 N N . LEU A 1 93 ? 6.478 6.438 0.906 1.00 94.56 93 LEU A N 1
ATOM 744 C CA . LEU A 1 93 ? 5.833 7.735 1.133 1.00 94.56 93 LEU A CA 1
ATOM 745 C C . LEU A 1 93 ? 4.328 7.590 1.371 1.00 94.56 93 LEU A C 1
ATOM 747 O O . LEU A 1 93 ? 3.813 8.069 2.380 1.00 94.56 93 LEU A O 1
ATOM 751 N N . MET A 1 94 ? 3.627 6.866 0.498 1.00 95.12 94 MET A N 1
ATOM 752 C CA . MET A 1 94 ? 2.190 6.631 0.650 1.00 95.12 94 MET A CA 1
ATOM 753 C C . MET A 1 94 ? 1.847 5.813 1.899 1.00 95.12 94 MET A C 1
ATOM 755 O O . MET A 1 94 ? 0.856 6.108 2.566 1.00 95.12 94 MET A O 1
ATOM 759 N N . ASN A 1 95 ? 2.653 4.810 2.251 1.00 96.81 95 ASN A N 1
ATOM 760 C CA . ASN A 1 95 ? 2.459 4.046 3.480 1.00 96.81 95 ASN A CA 1
ATOM 761 C C . ASN A 1 95 ? 2.625 4.942 4.714 1.00 96.81 95 ASN A C 1
ATOM 763 O O . ASN A 1 95 ? 1.764 4.935 5.592 1.00 96.81 95 ASN A O 1
ATOM 767 N N . THR A 1 96 ? 3.683 5.756 4.750 1.00 96.19 96 THR A N 1
ATOM 768 C CA . THR A 1 96 ? 3.939 6.713 5.836 1.00 96.19 96 THR A CA 1
ATOM 769 C C . THR A 1 96 ? 2.804 7.731 5.957 1.00 96.19 96 THR A C 1
ATOM 771 O O . THR A 1 96 ? 2.296 7.966 7.052 1.00 96.19 96 THR A O 1
ATOM 774 N N . PHE A 1 97 ? 2.355 8.293 4.832 1.00 95.69 97 PHE A N 1
ATOM 775 C CA . PHE A 1 97 ? 1.226 9.220 4.788 1.00 95.69 97 PHE A CA 1
ATOM 776 C C . PHE A 1 97 ? -0.051 8.589 5.357 1.00 95.69 97 PHE A C 1
ATOM 778 O O . PHE A 1 97 ? -0.683 9.160 6.245 1.00 95.69 97 PHE A O 1
ATOM 785 N N . CYS A 1 98 ? -0.406 7.387 4.897 1.00 96.06 98 CYS A N 1
ATOM 786 C CA . CYS A 1 98 ? -1.603 6.692 5.369 1.00 96.06 98 CYS A CA 1
ATOM 787 C C . CYS A 1 98 ? -1.517 6.336 6.854 1.00 96.06 98 CYS A C 1
ATOM 789 O O . CYS A 1 98 ? -2.512 6.461 7.560 1.00 96.06 98 CYS A O 1
ATOM 791 N N . TYR A 1 99 ? -0.343 5.925 7.337 1.00 97.25 99 TYR A N 1
ATOM 792 C CA . TYR A 1 99 ? -0.142 5.619 8.750 1.00 97.25 99 TYR A CA 1
ATOM 793 C C . TYR A 1 99 ? -0.293 6.860 9.640 1.00 97.25 99 TYR A C 1
ATOM 795 O O . TYR A 1 99 ? -0.969 6.808 10.668 1.00 97.25 99 TYR A O 1
ATOM 803 N N . ASN A 1 100 ? 0.278 7.996 9.231 1.00 96.19 100 ASN A N 1
ATOM 804 C CA . ASN A 1 100 ? 0.094 9.258 9.948 1.00 96.19 100 ASN A CA 1
ATOM 805 C C . ASN A 1 100 ? -1.382 9.666 9.968 1.00 96.19 100 ASN A C 1
ATOM 807 O O . ASN A 1 100 ? -1.904 9.998 11.031 1.00 96.19 100 ASN A O 1
ATOM 811 N N . LYS A 1 101 ? -2.081 9.533 8.832 1.00 95.81 101 LYS A N 1
ATOM 812 C CA . LYS A 1 101 ? -3.515 9.819 8.775 1.00 95.81 101 LYS A CA 1
ATOM 813 C C . LYS A 1 101 ? -4.320 8.894 9.687 1.00 95.81 101 LYS A C 1
ATOM 815 O O . LYS A 1 101 ? -5.160 9.364 10.438 1.00 95.81 101 LYS A O 1
ATOM 820 N N . LEU A 1 102 ? -4.026 7.596 9.696 1.00 96.62 102 LEU A N 1
ATOM 821 C CA . LEU A 1 102 ? -4.652 6.636 10.607 1.00 96.62 102 LEU A CA 1
ATOM 822 C C . LEU A 1 102 ? -4.504 7.042 12.076 1.00 96.62 102 LEU A C 1
ATOM 824 O O . LEU A 1 102 ? -5.447 6.911 12.856 1.00 96.62 102 LEU A O 1
ATOM 828 N N . ARG A 1 103 ? -3.326 7.540 12.462 1.00 96.62 103 ARG A N 1
ATOM 829 C CA . ARG A 1 103 ? -3.089 8.004 13.829 1.00 96.62 103 ARG A CA 1
ATOM 830 C C . ARG A 1 103 ? -3.945 9.212 14.190 1.00 96.62 103 ARG A C 1
ATOM 832 O O . ARG A 1 103 ? -4.457 9.244 15.303 1.00 96.62 103 ARG A O 1
ATOM 839 N N . GLU A 1 104 ? -4.096 10.169 13.277 1.00 96.12 104 GLU A N 1
ATOM 840 C CA . GLU A 1 104 ? -5.014 11.303 13.452 1.00 96.12 104 GLU A CA 1
ATOM 841 C C . GLU A 1 104 ? -6.446 10.797 13.650 1.00 96.12 104 GLU A C 1
ATOM 843 O O . GLU A 1 104 ? -7.093 11.143 14.634 1.00 96.12 104 GLU A O 1
ATOM 848 N N . LEU A 1 105 ? -6.902 9.878 12.794 1.00 95.44 105 LEU A N 1
ATOM 849 C CA . LEU A 1 105 ? -8.264 9.343 12.852 1.00 95.44 105 LEU A CA 1
ATOM 850 C C . LEU A 1 105 ? -8.568 8.613 14.158 1.00 95.44 105 LEU A C 1
ATOM 852 O O . LEU A 1 105 ? -9.647 8.786 14.710 1.00 95.44 105 LEU A O 1
ATOM 856 N N . ASN A 1 106 ? -7.620 7.834 14.679 1.00 96.00 106 ASN A N 1
ATOM 857 C CA . ASN A 1 106 ? -7.783 7.152 15.965 1.00 96.00 106 ASN A CA 1
ATOM 858 C C . ASN A 1 106 ? -7.826 8.112 17.168 1.00 96.00 106 ASN A C 1
ATOM 860 O O . ASN A 1 106 ? -8.244 7.704 18.251 1.00 96.00 106 ASN A O 1
ATOM 864 N N . VAL A 1 107 ? -7.377 9.362 17.008 1.00 95.19 107 VAL A N 1
ATOM 865 C CA . VAL A 1 107 ? -7.516 10.422 18.021 1.00 95.19 107 VAL A CA 1
ATOM 866 C C . VAL A 1 107 ? -8.831 11.180 17.834 1.00 95.19 107 VAL A C 1
ATOM 868 O O . VAL A 1 107 ? -9.508 11.480 18.814 1.00 95.19 107 VAL A O 1
ATOM 871 N N . GLU A 1 108 ? -9.191 11.484 16.588 1.00 94.50 108 GLU A N 1
ATOM 872 C CA . GLU A 1 108 ? -10.367 12.284 16.223 1.00 94.50 108 GLU A CA 1
ATOM 873 C C . GLU A 1 108 ? -11.688 11.504 16.329 1.00 94.50 108 GLU A C 1
ATOM 875 O O . GLU A 1 108 ? -12.740 12.097 16.575 1.00 94.50 108 GLU A O 1
ATOM 880 N N . HIS A 1 109 ? -11.648 10.178 16.169 1.00 88.56 109 HIS A N 1
ATOM 881 C CA . HIS A 1 109 ? -12.826 9.317 16.131 1.00 88.56 109 HIS A CA 1
ATOM 882 C C . HIS A 1 109 ? -12.730 8.181 17.154 1.00 88.56 109 HIS A C 1
ATOM 884 O O . HIS A 1 109 ? -11.964 7.235 17.007 1.00 88.56 109 HIS A O 1
ATOM 890 N N . ASP A 1 110 ? -13.588 8.225 18.171 1.00 85.75 110 ASP A N 1
ATOM 891 C CA . ASP A 1 110 ? -13.657 7.225 19.245 1.00 85.75 110 ASP A CA 1
ATOM 892 C C . ASP A 1 110 ? -14.554 6.016 18.910 1.00 85.75 110 ASP A C 1
ATOM 894 O O . ASP A 1 110 ? -14.496 4.976 19.572 1.00 85.75 110 ASP A O 1
ATOM 898 N N . LYS A 1 111 ? -15.391 6.132 17.872 1.00 89.62 111 LYS A N 1
ATOM 899 C CA . LYS A 1 111 ? -16.377 5.106 17.481 1.00 89.62 111 LYS A CA 1
ATOM 900 C C . LYS A 1 111 ? -15.807 3.987 16.616 1.00 89.62 111 LYS A C 1
ATOM 902 O O . LYS A 1 111 ? -16.340 2.876 16.646 1.00 89.62 111 LYS A O 1
ATOM 907 N N . ILE A 1 112 ? -14.764 4.272 15.836 1.00 94.06 112 ILE A N 1
ATOM 908 C CA . ILE A 1 112 ? -14.138 3.322 14.912 1.00 94.06 112 ILE A CA 1
ATOM 909 C C . ILE A 1 112 ? -12.643 3.293 15.194 1.00 94.06 112 ILE A C 1
ATOM 911 O O . ILE A 1 112 ? -11.979 4.317 15.113 1.00 94.06 112 ILE A O 1
ATOM 915 N N . MET A 1 113 ? -12.115 2.103 15.472 1.00 95.69 113 MET A N 1
ATOM 916 C CA . MET A 1 113 ? -10.671 1.890 15.565 1.00 95.69 113 MET A CA 1
ATOM 917 C C . MET A 1 113 ? -10.102 1.514 14.195 1.00 95.69 113 MET A C 1
ATOM 919 O O . MET A 1 113 ? -10.539 0.539 13.575 1.00 95.69 113 MET A O 1
ATOM 923 N N . PHE A 1 114 ? -9.096 2.252 13.754 1.00 97.56 114 PHE A N 1
ATOM 924 C CA . PHE A 1 114 ? -8.390 2.037 12.500 1.00 97.56 114 PHE A CA 1
ATOM 925 C C . PHE A 1 114 ? -7.098 1.249 12.738 1.00 97.56 114 PHE A C 1
ATOM 927 O O . PHE A 1 114 ? -6.265 1.615 13.567 1.00 97.56 114 PHE A O 1
ATOM 934 N N . TYR A 1 115 ? -6.931 0.177 11.970 1.00 98.19 115 TYR A N 1
ATOM 935 C CA . TYR A 1 115 ? -5.709 -0.613 11.841 1.00 98.19 115 TYR A CA 1
ATOM 936 C C . TYR A 1 115 ? -5.086 -0.379 10.473 1.00 98.19 115 TYR A C 1
ATOM 938 O O . TYR A 1 115 ? -5.770 0.043 9.544 1.00 98.19 115 TYR A O 1
ATOM 946 N N . PHE A 1 116 ? -3.795 -0.648 10.338 1.00 98.19 116 PHE A N 1
ATOM 947 C CA . PHE A 1 116 ? -3.045 -0.364 9.130 1.00 98.19 116 PHE A CA 1
ATOM 948 C C . PHE A 1 116 ? -2.637 -1.643 8.404 1.00 98.19 116 PHE A C 1
ATOM 950 O O . PHE A 1 116 ? -2.158 -2.602 9.011 1.00 98.19 116 PHE A O 1
ATOM 957 N N . CYS A 1 117 ? -2.790 -1.631 7.083 1.00 98.06 117 CYS A N 1
ATOM 958 C CA . CYS A 1 117 ? -2.195 -2.617 6.198 1.00 98.06 117 CYS A CA 1
ATOM 959 C C . CYS A 1 117 ? -1.353 -1.896 5.134 1.00 98.06 117 CYS A C 1
ATOM 961 O O . CYS A 1 117 ? -1.888 -1.504 4.087 1.00 98.06 117 CYS A O 1
ATOM 963 N N . PRO A 1 118 ? -0.050 -1.666 5.395 1.00 97.12 118 PRO A N 1
ATOM 964 C CA . PRO A 1 118 ? 0.853 -1.080 4.412 1.00 97.12 118 PRO A CA 1
ATOM 965 C C . PRO A 1 118 ? 0.915 -1.924 3.141 1.00 97.12 118 PRO A C 1
ATOM 967 O O . PRO A 1 118 ? 0.840 -3.157 3.169 1.00 97.12 118 PRO A O 1
ATOM 970 N N . LYS A 1 119 ? 1.098 -1.250 2.006 1.00 94.81 119 LYS A N 1
ATOM 971 C CA . LYS A 1 119 ? 1.407 -1.928 0.748 1.00 94.81 119 LYS A CA 1
ATOM 972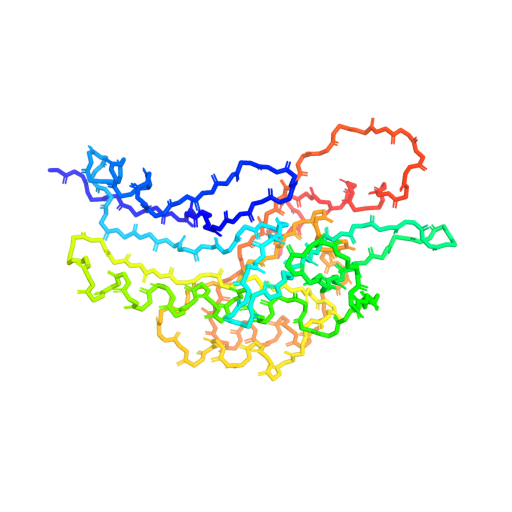 C C . LYS A 1 119 ? 2.850 -2.391 0.757 1.00 94.81 119 LYS A C 1
ATOM 974 O O . LYS A 1 119 ? 3.729 -1.661 1.204 1.00 94.81 119 LYS A O 1
ATOM 979 N N . LEU A 1 120 ? 3.067 -3.552 0.169 1.00 94.12 120 LEU A N 1
ATOM 980 C CA . LEU A 1 120 ? 4.369 -4.157 -0.001 1.00 94.12 120 LEU A CA 1
ATOM 981 C C . LEU A 1 120 ? 4.604 -4.470 -1.481 1.00 94.12 120 LEU A C 1
ATOM 983 O O . LEU A 1 120 ? 3.726 -5.013 -2.163 1.00 94.12 120 LEU A O 1
ATOM 987 N N . HIS A 1 121 ? 5.790 -4.138 -1.981 1.00 93.69 121 HIS A N 1
ATOM 988 C CA . HIS A 1 121 ? 6.290 -4.590 -3.269 1.00 93.69 121 HIS A CA 1
ATOM 989 C C . HIS A 1 121 ? 7.288 -5.746 -3.080 1.00 93.69 121 HIS A C 1
ATOM 991 O O . HIS A 1 121 ? 8.408 -5.506 -2.632 1.00 93.69 121 HIS A O 1
ATOM 997 N N . PRO A 1 122 ? 6.968 -6.988 -3.500 1.00 91.06 122 PRO A N 1
ATOM 998 C CA . PRO A 1 122 ? 7.744 -8.171 -3.103 1.00 91.06 122 PRO A CA 1
ATOM 999 C C . PRO A 1 122 ? 9.229 -8.156 -3.463 1.00 91.06 122 PRO A C 1
ATOM 1001 O O . PRO A 1 122 ? 10.035 -8.720 -2.736 1.00 91.06 122 PRO A O 1
ATOM 1004 N N . THR A 1 123 ? 9.590 -7.534 -4.584 1.00 92.25 123 THR A N 1
ATOM 1005 C CA . THR A 1 123 ? 10.974 -7.512 -5.091 1.00 92.25 123 THR A CA 1
ATOM 1006 C C . THR A 1 123 ? 11.660 -6.154 -5.004 1.00 92.25 123 THR A C 1
ATOM 1008 O O . THR A 1 123 ? 12.818 -6.058 -5.396 1.00 92.25 123 THR A O 1
ATOM 1011 N N . LEU A 1 124 ? 10.937 -5.100 -4.617 1.00 94.06 124 LEU A N 1
ATOM 1012 C CA . LEU A 1 124 ? 11.468 -3.731 -4.613 1.00 94.06 124 LEU A CA 1
ATOM 1013 C C . LEU A 1 124 ? 11.549 -3.149 -3.205 1.00 94.06 124 LEU A C 1
ATOM 1015 O O . LEU A 1 124 ? 12.294 -2.195 -3.006 1.00 94.06 124 LEU A O 1
ATOM 1019 N N . ASP A 1 125 ? 10.815 -3.705 -2.242 1.00 95.44 125 ASP A N 1
ATOM 1020 C CA . ASP A 1 125 ? 10.985 -3.327 -0.847 1.00 95.44 125 ASP A CA 1
ATOM 1021 C C . ASP A 1 125 ? 12.204 -4.026 -0.238 1.00 95.44 125 ASP A C 1
ATOM 1023 O O . ASP A 1 125 ? 12.503 -5.185 -0.537 1.00 95.44 125 ASP A O 1
ATOM 1027 N N . GLU A 1 126 ? 12.884 -3.317 0.653 1.00 95.81 126 GLU A N 1
ATOM 1028 C CA . GLU A 1 126 ? 13.968 -3.842 1.474 1.00 95.81 126 GLU A CA 1
ATOM 1029 C C . GLU A 1 126 ? 13.454 -4.276 2.849 1.00 95.81 126 GLU A C 1
ATOM 1031 O O . GLU A 1 126 ? 12.503 -3.713 3.394 1.00 95.81 126 GLU A O 1
ATOM 1036 N N . GLU A 1 127 ? 14.149 -5.232 3.465 1.00 94.75 127 GLU A N 1
ATOM 1037 C CA . GLU A 1 127 ? 13.857 -5.703 4.824 1.00 94.75 127 GLU A CA 1
ATOM 1038 C C . GLU A 1 127 ? 13.797 -4.557 5.845 1.00 94.75 127 GLU A C 1
ATOM 1040 O O . GLU A 1 127 ? 12.939 -4.553 6.731 1.00 94.75 127 GLU A O 1
ATOM 1045 N N . SER A 1 128 ? 14.666 -3.554 5.690 1.00 94.62 128 SER A N 1
ATOM 1046 C CA . SER A 1 128 ? 14.727 -2.379 6.563 1.00 94.62 128 SER A CA 1
ATOM 1047 C C . SER A 1 128 ? 13.440 -1.547 6.525 1.00 94.62 128 SER A C 1
ATOM 1049 O O . SER A 1 128 ? 13.018 -1.033 7.559 1.00 94.62 128 SER A O 1
ATOM 1051 N N . GLU A 1 129 ? 12.788 -1.434 5.366 1.00 95.56 129 GLU A N 1
ATOM 1052 C CA . GLU A 1 129 ? 11.535 -0.696 5.210 1.00 95.56 129 GLU A CA 1
ATOM 1053 C C . GLU A 1 129 ? 10.375 -1.460 5.843 1.00 95.56 129 GLU A C 1
ATOM 1055 O O . GLU A 1 129 ? 9.600 -0.887 6.606 1.00 95.56 129 GLU A O 1
ATOM 1060 N N . ILE A 1 130 ? 10.293 -2.769 5.596 1.00 95.12 130 ILE A N 1
ATOM 1061 C CA . ILE A 1 130 ? 9.241 -3.621 6.163 1.00 95.12 130 ILE A CA 1
ATOM 1062 C C . ILE A 1 130 ? 9.352 -3.676 7.689 1.00 95.12 130 ILE A C 1
ATOM 1064 O O . ILE A 1 130 ? 8.349 -3.533 8.393 1.00 95.12 130 ILE A O 1
ATOM 1068 N N . SER A 1 131 ? 10.578 -3.780 8.205 1.00 94.00 131 SER A N 1
ATOM 1069 C CA . SER A 1 131 ? 10.861 -3.822 9.641 1.00 94.00 131 SER A CA 1
ATOM 1070 C C . SER A 1 131 ? 10.355 -2.589 10.391 1.00 94.00 131 SER A C 1
ATOM 1072 O O . SER A 1 131 ? 9.913 -2.725 11.529 1.00 94.00 131 SER A O 1
ATOM 1074 N N . LYS A 1 132 ? 10.330 -1.399 9.766 1.00 95.31 132 LYS A N 1
ATOM 1075 C CA . LYS A 1 132 ? 9.751 -0.189 10.383 1.00 95.31 132 LYS A CA 1
ATOM 1076 C C . LYS A 1 132 ? 8.290 -0.414 10.767 1.00 95.31 132 LYS A C 1
ATOM 1078 O O . LYS A 1 132 ? 7.900 -0.088 11.885 1.00 95.31 132 LYS A O 1
ATOM 1083 N N . TYR A 1 133 ? 7.504 -1.011 9.873 1.00 96.25 133 TYR A N 1
ATOM 1084 C CA . TYR A 1 133 ? 6.076 -1.248 10.092 1.00 96.25 133 TYR A CA 1
ATOM 1085 C C . TYR A 1 133 ? 5.807 -2.399 11.063 1.00 96.25 133 TYR A C 1
ATOM 1087 O O . TYR A 1 133 ? 4.837 -2.330 11.810 1.00 96.25 133 TYR A O 1
ATOM 1095 N N . LEU A 1 134 ? 6.680 -3.410 11.123 1.00 94.25 134 LEU A N 1
ATOM 1096 C CA . LEU A 1 134 ? 6.560 -4.519 12.082 1.00 94.25 134 LEU A CA 1
ATOM 1097 C C . LEU A 1 134 ? 6.607 -4.066 13.548 1.00 94.25 134 LEU A C 1
ATOM 1099 O O . LEU A 1 134 ? 6.073 -4.741 14.422 1.00 94.25 134 LEU A O 1
ATOM 1103 N N . THR A 1 135 ? 7.224 -2.917 13.829 1.00 93.25 135 THR A N 1
ATOM 1104 C CA . THR A 1 135 ? 7.278 -2.351 15.188 1.00 93.25 135 THR A CA 1
ATOM 1105 C C . THR A 1 135 ? 6.003 -1.611 15.605 1.00 93.25 135 THR A C 1
ATOM 1107 O O . THR A 1 135 ? 5.873 -1.211 16.763 1.00 93.25 135 THR A O 1
ATOM 1110 N N . LEU A 1 136 ? 5.060 -1.403 14.681 1.00 95.94 136 LEU A N 1
ATOM 1111 C CA . LEU A 1 136 ? 3.872 -0.581 14.894 1.00 95.94 136 LEU A CA 1
ATOM 1112 C C . LEU A 1 136 ? 2.685 -1.468 15.272 1.00 95.94 136 LEU A C 1
ATOM 1114 O O . LEU A 1 136 ? 2.245 -2.301 14.486 1.00 95.94 136 LEU A O 1
ATOM 1118 N N . LYS A 1 137 ? 2.117 -1.256 16.464 1.00 94.50 137 LYS A N 1
ATOM 1119 C CA . LYS A 1 137 ? 1.012 -2.080 16.994 1.00 94.50 137 LYS A CA 1
ATOM 1120 C C . LYS A 1 137 ? -0.272 -2.006 16.158 1.00 94.50 137 LYS A C 1
ATOM 1122 O O . LYS A 1 137 ? -1.130 -2.876 16.267 1.00 94.50 137 LYS A O 1
ATOM 1127 N N . GLU A 1 138 ? -0.446 -0.939 15.383 1.00 96.75 138 GLU A N 1
ATOM 1128 C CA . GLU A 1 138 ? -1.592 -0.748 14.501 1.00 96.75 138 GLU A CA 1
ATOM 1129 C C . GLU A 1 138 ? -1.447 -1.530 13.190 1.00 96.75 138 GLU A C 1
ATOM 1131 O O . GLU A 1 138 ? -2.449 -1.724 12.504 1.00 96.75 138 GLU A O 1
ATOM 1136 N N . VAL A 1 139 ? -0.239 -1.981 12.830 1.00 97.06 139 VAL A N 1
ATOM 1137 C CA . VAL A 1 139 ? -0.002 -2.784 11.627 1.00 97.06 139 VAL A CA 1
ATOM 1138 C C . VAL A 1 139 ? -0.434 -4.220 11.887 1.00 97.06 139 VAL A C 1
ATOM 1140 O O . VAL A 1 139 ? 0.097 -4.894 12.762 1.00 97.06 139 VAL A O 1
ATOM 1143 N N . VAL A 1 140 ? -1.410 -4.689 11.110 1.00 96.56 140 VAL A N 1
ATOM 1144 C CA . VAL A 1 140 ? -2.030 -6.015 11.300 1.00 96.56 140 VAL A CA 1
ATOM 1145 C C . VAL A 1 140 ? -1.843 -6.953 10.115 1.00 96.56 140 VAL A C 1
ATOM 1147 O O . VAL A 1 140 ? -2.211 -8.118 10.202 1.00 96.56 140 VAL A O 1
ATOM 1150 N N . ALA A 1 141 ? -1.329 -6.448 8.995 1.00 96.25 141 ALA A N 1
ATOM 1151 C CA . ALA A 1 141 ? -1.079 -7.207 7.775 1.00 96.25 141 ALA A CA 1
ATOM 1152 C C . A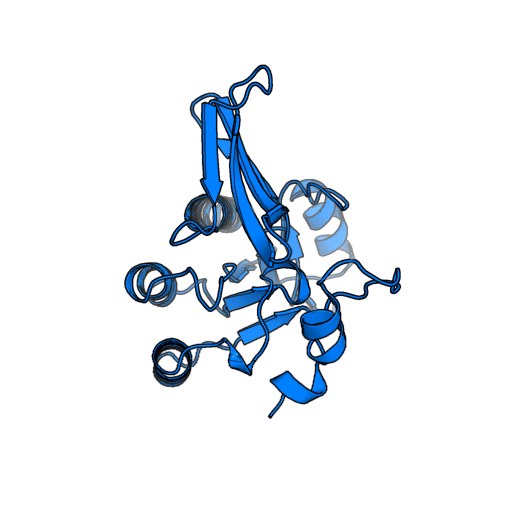LA A 1 141 ? -0.184 -6.400 6.822 1.00 96.25 141 ALA A C 1
ATOM 1154 O O . ALA A 1 141 ? -0.158 -5.176 6.910 1.00 96.25 141 ALA A O 1
ATOM 1155 N N . PHE A 1 142 ? 0.428 -7.039 5.824 1.00 95.75 142 PHE A N 1
ATOM 1156 C CA . PHE A 1 142 ? 0.932 -6.345 4.626 1.00 95.75 142 PHE A CA 1
ATOM 1157 C C . PHE A 1 142 ? 0.100 -6.707 3.405 1.00 95.75 142 PHE A C 1
ATOM 1159 O O . PHE A 1 142 ? -0.332 -7.850 3.261 1.00 95.75 142 PHE A O 1
ATOM 1166 N N . LYS A 1 143 ? -0.094 -5.755 2.490 1.00 94.19 143 LYS A N 1
ATOM 1167 C CA . LYS A 1 143 ? -0.826 -5.989 1.245 1.00 94.19 143 LYS A CA 1
ATOM 1168 C C . LYS A 1 143 ? 0.099 -6.064 0.048 1.00 94.19 143 LYS A C 1
ATOM 1170 O O . LYS A 1 143 ? 0.764 -5.087 -0.284 1.00 94.19 143 LYS A O 1
ATOM 1175 N N . ILE A 1 144 ? 0.032 -7.169 -0.682 1.00 91.19 144 ILE A N 1
ATOM 1176 C CA . ILE A 1 144 ? 0.623 -7.272 -2.017 1.00 91.19 144 ILE A CA 1
ATOM 1177 C C . ILE A 1 144 ? -0.488 -7.028 -3.035 1.00 91.19 144 ILE A C 1
ATOM 1179 O O . ILE A 1 144 ? -1.518 -7.709 -3.040 1.00 91.19 144 ILE A O 1
ATOM 1183 N N . GLN A 1 145 ? -0.279 -6.042 -3.905 1.00 85.69 145 GLN A N 1
ATOM 1184 C CA . GLN A 1 145 ? -1.168 -5.820 -5.041 1.00 85.69 145 GLN A CA 1
ATOM 1185 C C . GLN A 1 145 ? -0.811 -6.812 -6.151 1.00 85.69 145 GLN A C 1
ATOM 1187 O O . GLN A 1 145 ? 0.364 -6.933 -6.480 1.00 85.69 145 GLN A O 1
ATOM 1192 N N . GLY A 1 146 ? -1.786 -7.519 -6.721 1.00 78.25 146 GLY A N 1
ATOM 1193 C CA . GLY A 1 146 ? -1.557 -8.624 -7.656 1.00 78.25 146 GLY A CA 1
ATOM 1194 C C . GLY A 1 146 ? -0.866 -8.200 -8.949 1.00 78.25 146 GLY A C 1
ATOM 1195 O O . GLY A 1 146 ? 0.357 -8.131 -9.028 1.00 78.25 146 GLY A O 1
ATOM 1196 N N . ILE A 1 147 ? -1.646 -7.903 -9.988 1.00 75.56 147 ILE A N 1
ATOM 1197 C CA . ILE A 1 147 ? -1.110 -7.446 -11.274 1.00 75.56 147 ILE A CA 1
ATOM 1198 C C . ILE A 1 147 ? -0.328 -6.143 -11.080 1.00 75.56 147 ILE A C 1
ATOM 1200 O O . ILE A 1 147 ? 0.730 -5.993 -11.689 1.00 75.56 147 ILE A O 1
ATOM 1204 N N . SER A 1 148 ? -0.807 -5.231 -10.219 1.00 76.62 148 SER A N 1
ATOM 1205 C CA . SER A 1 148 ? -0.195 -3.916 -9.913 1.00 76.62 148 SER A CA 1
ATOM 1206 C C . SER A 1 148 ? 1.274 -3.982 -9.511 1.00 76.62 148 SER A C 1
ATOM 1208 O O . SER A 1 148 ? 2.067 -3.178 -9.997 1.00 76.62 148 SER A O 1
ATOM 1210 N N . SER A 1 149 ? 1.682 -4.975 -8.723 1.00 79.56 149 SER A N 1
ATOM 1211 C CA . SER A 1 149 ? 3.099 -5.140 -8.368 1.00 79.56 149 SER A CA 1
ATOM 1212 C C . SER A 1 149 ? 3.958 -5.706 -9.501 1.00 79.56 149 SER A C 1
ATOM 1214 O O . SER A 1 149 ? 5.167 -5.805 -9.361 1.00 79.56 149 SER A O 1
ATOM 1216 N N . TYR A 1 150 ? 3.369 -6.144 -10.615 1.00 80.69 150 TYR A N 1
ATOM 1217 C CA . TYR A 1 150 ? 4.079 -6.889 -11.656 1.00 80.69 150 TYR A CA 1
ATOM 1218 C C . TYR A 1 150 ? 4.792 -8.163 -11.122 1.00 80.69 150 TYR A C 1
ATOM 1220 O O . TYR A 1 150 ? 5.676 -8.730 -11.770 1.00 80.69 150 TYR A O 1
ATOM 1228 N N . THR A 1 151 ? 4.365 -8.679 -9.962 1.00 80.31 151 THR A N 1
ATOM 1229 C CA . THR A 1 151 ? 4.944 -9.871 -9.328 1.00 80.31 151 THR A CA 1
ATOM 1230 C C . THR A 1 151 ? 3.966 -11.043 -9.279 1.00 80.31 151 THR A C 1
ATOM 1232 O O . THR A 1 151 ? 2.760 -10.931 -9.498 1.00 80.31 151 THR A O 1
ATOM 1235 N N . THR A 1 152 ? 4.520 -12.219 -9.036 1.00 79.62 152 THR A N 1
ATOM 1236 C CA . THR A 1 152 ? 3.829 -13.480 -8.784 1.00 79.62 152 THR A CA 1
ATOM 1237 C C . THR A 1 152 ? 4.433 -14.106 -7.531 1.00 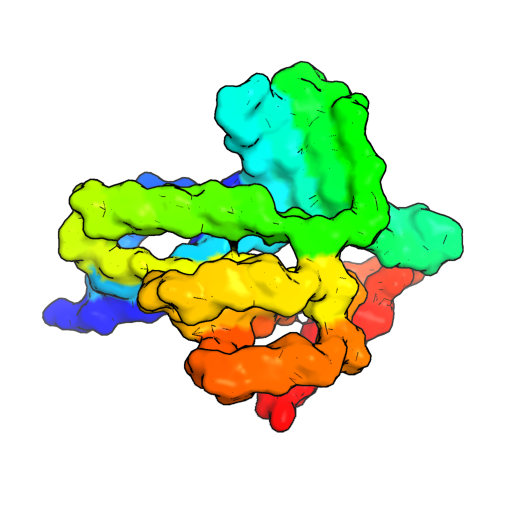79.62 152 THR A C 1
ATOM 1239 O O . THR A 1 152 ? 5.522 -13.715 -7.118 1.00 79.62 152 THR A O 1
ATOM 1242 N N . LEU A 1 153 ? 3.796 -15.134 -6.963 1.00 82.56 153 LEU A N 1
ATOM 1243 C CA . LEU A 1 153 ? 4.336 -15.841 -5.793 1.00 82.56 153 LEU A CA 1
ATOM 1244 C C . LEU A 1 153 ? 5.796 -16.302 -5.979 1.00 82.56 153 LEU A C 1
ATOM 1246 O O . LEU A 1 153 ? 6.569 -16.304 -5.032 1.00 82.56 153 LEU A O 1
ATOM 1250 N N . LYS A 1 154 ? 6.195 -16.655 -7.208 1.00 84.38 154 LYS A N 1
ATOM 1251 C CA . LYS A 1 154 ? 7.569 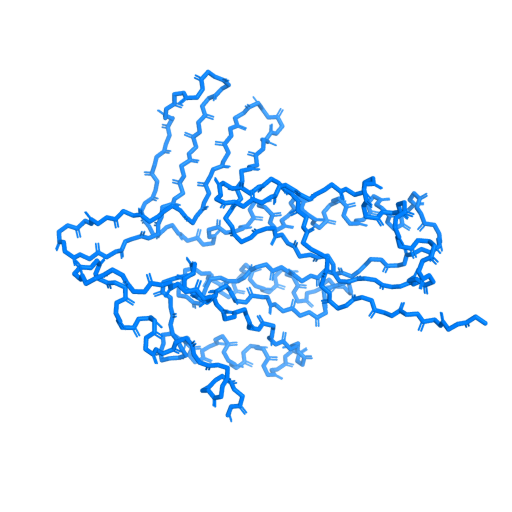-17.089 -7.521 1.00 84.38 154 LYS A CA 1
ATOM 1252 C C . LYS A 1 154 ? 8.609 -15.976 -7.418 1.00 84.38 154 LYS A C 1
ATOM 1254 O O . LYS A 1 154 ? 9.794 -16.278 -7.363 1.00 84.38 154 LYS A O 1
ATOM 1259 N N . ASP A 1 155 ? 8.168 -14.726 -7.477 1.00 86.31 155 ASP A N 1
ATOM 1260 C CA . ASP A 1 155 ? 9.040 -13.559 -7.401 1.00 86.31 155 ASP A CA 1
ATOM 1261 C C . ASP A 1 155 ? 9.223 -13.098 -5.940 1.00 86.31 155 ASP A C 1
ATOM 1263 O O . ASP A 1 155 ? 10.073 -12.258 -5.675 1.00 86.31 155 ASP A O 1
ATOM 1267 N N . VAL A 1 156 ? 8.449 -13.637 -4.986 1.00 88.69 156 VAL A N 1
ATOM 1268 C CA . VAL A 1 156 ? 8.567 -13.304 -3.558 1.00 88.69 156 VAL A CA 1
ATOM 1269 C C . VAL A 1 156 ? 9.872 -13.900 -3.009 1.00 88.69 156 VAL A C 1
ATOM 1271 O O . VAL A 1 156 ? 10.049 -15.121 -3.062 1.00 88.69 156 VAL A O 1
ATOM 1274 N N . PRO A 1 157 ? 10.797 -13.082 -2.483 1.00 91.31 157 PRO A N 1
ATOM 1275 C CA . PRO A 1 157 ? 12.078 -13.571 -1.994 1.00 91.31 157 PRO A CA 1
ATOM 1276 C C . PRO A 1 157 ? 11.929 -14.314 -0.658 1.00 91.31 157 PRO A C 1
ATOM 1278 O O . PRO A 1 157 ? 11.059 -13.998 0.154 1.00 91.31 157 PRO A O 1
ATOM 1281 N N . ALA A 1 158 ? 12.816 -15.284 -0.409 1.00 91.38 158 ALA A N 1
ATOM 1282 C CA . ALA A 1 158 ? 12.776 -16.118 0.797 1.00 91.38 158 ALA A CA 1
ATOM 1283 C C . ALA A 1 158 ? 12.864 -15.296 2.093 1.00 91.38 158 ALA A C 1
ATOM 1285 O O . ALA A 1 158 ? 12.085 -15.535 3.010 1.00 91.38 158 ALA A O 1
ATOM 1286 N N . TRP A 1 159 ? 13.724 -14.269 2.121 1.00 92.62 159 TRP A N 1
ATOM 1287 C CA . TRP A 1 159 ? 13.880 -13.395 3.290 1.00 92.62 159 TRP A CA 1
ATOM 1288 C C . TRP A 1 159 ? 12.556 -12.747 3.710 1.00 92.62 159 TRP A C 1
ATOM 1290 O O . TRP A 1 159 ? 12.274 -12.638 4.898 1.00 92.62 159 TRP A O 1
ATOM 1300 N N . LEU A 1 160 ? 11.709 -12.363 2.748 1.00 91.62 160 LEU A N 1
ATOM 1301 C CA . LEU A 1 160 ? 10.433 -11.720 3.043 1.00 91.62 160 LEU A CA 1
ATOM 1302 C C . LEU A 1 160 ? 9.452 -12.720 3.660 1.00 91.62 160 LEU A C 1
ATOM 1304 O O . LEU A 1 160 ? 8.731 -12.390 4.597 1.00 91.62 160 LEU A O 1
ATOM 1308 N N . ILE A 1 161 ? 9.447 -13.956 3.160 1.00 88.38 161 ILE A N 1
ATOM 1309 C CA . ILE A 1 161 ? 8.633 -15.039 3.721 1.00 88.38 161 ILE A CA 1
ATOM 1310 C C . ILE A 1 161 ? 9.073 -15.334 5.159 1.00 88.38 161 ILE A C 1
ATOM 1312 O O . ILE A 1 161 ? 8.225 -15.466 6.041 1.00 88.38 161 ILE A O 1
ATOM 1316 N N . ASP A 1 162 ? 10.380 -15.419 5.397 1.00 90.50 162 ASP A N 1
ATOM 1317 C CA . ASP A 1 162 ? 10.942 -15.716 6.715 1.00 90.50 162 ASP A CA 1
ATOM 1318 C C . ASP A 1 162 ? 10.659 -14.586 7.717 1.00 90.50 162 ASP A C 1
ATOM 1320 O O . ASP A 1 162 ? 10.239 -14.851 8.848 1.00 90.50 162 ASP A O 1
ATOM 1324 N N . LEU A 1 163 ? 10.786 -13.327 7.285 1.00 90.44 163 LEU A N 1
ATOM 1325 C CA . LEU A 1 163 ? 10.459 -12.147 8.085 1.00 90.44 163 LEU A CA 1
ATOM 1326 C C . LEU A 1 163 ? 8.981 -12.137 8.509 1.00 90.44 163 LEU A C 1
ATOM 1328 O O . LEU A 1 163 ? 8.664 -11.935 9.684 1.00 90.44 163 LEU A O 1
ATOM 1332 N N . LEU A 1 164 ? 8.066 -12.387 7.570 1.00 87.19 164 LEU A N 1
ATOM 1333 C CA . LEU A 1 164 ? 6.623 -12.381 7.834 1.00 87.19 164 LEU A CA 1
ATOM 1334 C C . LEU A 1 164 ? 6.188 -13.550 8.726 1.00 87.19 164 LEU A C 1
ATOM 1336 O O . LEU A 1 164 ? 5.358 -13.369 9.611 1.00 87.19 164 LEU A O 1
ATOM 1340 N N . LYS A 1 165 ? 6.792 -14.733 8.555 1.00 87.56 165 LYS A N 1
ATOM 1341 C CA . LYS A 1 165 ? 6.562 -15.880 9.448 1.00 87.56 165 LYS A CA 1
ATOM 1342 C C . LYS A 1 165 ? 7.045 -15.612 10.867 1.00 87.56 165 LYS A C 1
ATOM 1344 O O . LYS A 1 165 ? 6.359 -15.967 11.817 1.00 87.56 165 LYS A O 1
ATOM 1349 N N . THR A 1 166 ? 8.219 -15.000 11.010 1.00 91.25 166 THR A N 1
ATOM 1350 C CA . THR A 1 166 ? 8.812 -14.716 12.326 1.00 91.25 166 THR A CA 1
ATOM 1351 C C . THR A 1 166 ? 8.027 -13.646 13.082 1.00 91.25 166 THR A C 1
ATOM 1353 O O . THR A 1 166 ? 7.945 -13.691 14.305 1.00 91.25 166 THR A O 1
ATOM 1356 N N . SER A 1 167 ? 7.438 -12.694 12.357 1.00 89.62 167 SER A N 1
ATOM 1357 C CA . SER A 1 167 ? 6.648 -11.600 12.930 1.00 89.62 167 SER A CA 1
ATOM 1358 C C . SER A 1 167 ? 5.167 -11.927 13.151 1.00 89.62 167 SER A C 1
ATOM 1360 O O . SER A 1 167 ? 4.465 -11.103 13.729 1.00 89.62 167 SER A O 1
ATOM 1362 N N . ASP A 1 168 ? 4.696 -13.102 12.717 1.00 89.62 168 ASP A N 1
ATOM 1363 C CA . ASP A 1 168 ? 3.285 -13.523 12.778 1.00 89.62 168 ASP A CA 1
ATOM 1364 C C . ASP A 1 168 ? 2.313 -12.493 12.156 1.00 89.62 168 ASP A C 1
ATOM 1366 O O . ASP A 1 168 ? 1.180 -12.313 12.603 1.00 89.62 168 ASP A O 1
ATOM 1370 N N . ILE A 1 169 ? 2.764 -11.787 11.105 1.00 90.88 169 ILE A N 1
ATOM 1371 C CA . ILE A 1 169 ? 1.945 -10.808 10.379 1.00 90.88 169 ILE A CA 1
ATOM 1372 C C . ILE A 1 169 ? 1.421 -11.422 9.071 1.00 90.88 169 ILE A C 1
ATOM 1374 O O . ILE A 1 169 ? 2.211 -11.834 8.215 1.00 90.88 169 ILE A O 1
ATOM 1378 N N . PRO A 1 170 ? 0.093 -11.450 8.851 1.00 91.38 170 PRO A N 1
ATOM 1379 C CA . PRO A 1 170 ? -0.490 -12.014 7.643 1.00 91.38 170 PRO A CA 1
ATOM 1380 C C . PRO A 1 170 ? -0.236 -11.162 6.391 1.00 91.38 170 PRO A C 1
ATOM 1382 O O . PRO A 1 170 ? -0.086 -9.938 6.435 1.00 91.38 170 PRO A O 1
ATOM 1385 N N . LEU A 1 171 ? -0.284 -11.826 5.233 1.00 90.62 171 LEU A N 1
ATOM 1386 C CA . LEU A 1 171 ? -0.321 -11.185 3.920 1.00 90.62 171 LEU A CA 1
ATOM 1387 C C . LEU A 1 171 ? -1.751 -11.112 3.381 1.00 90.62 171 LEU A C 1
ATOM 1389 O O . LEU A 1 171 ? -2.418 -12.129 3.196 1.00 90.62 171 LEU A O 1
ATOM 1393 N N . MET A 1 172 ? -2.192 -9.907 3.035 1.00 91.56 172 MET A N 1
ATOM 1394 C CA . MET A 1 172 ? -3.379 -9.679 2.221 1.00 91.56 172 MET A CA 1
ATOM 1395 C C . MET A 1 172 ? -2.988 -9.659 0.746 1.00 91.56 172 MET A C 1
ATOM 1397 O O . MET A 1 172 ? -2.289 -8.758 0.281 1.00 91.56 172 MET A O 1
ATOM 1401 N N . ILE A 1 173 ? -3.470 -10.632 -0.021 1.00 87.31 173 ILE A N 1
ATOM 1402 C CA . ILE A 1 173 ? -3.201 -10.697 -1.458 1.00 87.31 173 ILE A CA 1
ATOM 1403 C C . ILE A 1 173 ? -4.403 -10.167 -2.225 1.00 87.31 173 ILE A C 1
ATOM 1405 O O . ILE A 1 173 ? -5.495 -10.735 -2.167 1.00 87.31 173 ILE A O 1
ATOM 1409 N N . HIS A 1 174 ? -4.201 -9.095 -2.987 1.00 85.94 174 HIS A N 1
ATOM 1410 C CA . HIS A 1 174 ? -5.201 -8.652 -3.947 1.00 85.94 174 HIS A CA 1
ATOM 1411 C C . HIS A 1 174 ? -5.013 -9.389 -5.271 1.00 85.94 174 HIS A C 1
ATOM 1413 O O . HIS A 1 174 ? -3.914 -9.400 -5.817 1.00 85.94 174 HIS A O 1
ATOM 1419 N N . THR A 1 175 ? -6.081 -9.982 -5.808 1.00 77.31 175 THR A N 1
ATOM 1420 C CA . THR A 1 175 ? -6.048 -10.578 -7.148 1.00 77.31 175 THR A CA 1
ATOM 1421 C C . THR A 1 175 ? -6.846 -9.711 -8.111 1.00 77.31 175 THR A C 1
ATOM 1423 O O . THR A 1 175 ? -8.072 -9.708 -8.102 1.00 77.31 175 THR A O 1
ATOM 1426 N N . ASP A 1 176 ? -6.139 -8.946 -8.940 1.00 70.81 176 ASP A N 1
ATOM 1427 C CA . ASP A 1 176 ? -6.764 -8.100 -9.957 1.00 70.81 176 ASP A CA 1
ATOM 1428 C C . ASP A 1 176 ? -7.407 -8.901 -11.100 1.00 70.81 176 ASP A C 1
ATOM 1430 O O . ASP A 1 176 ? -6.821 -9.830 -11.670 1.00 70.81 176 ASP A O 1
ATOM 1434 N N . TYR A 1 177 ? -8.595 -8.473 -11.516 1.00 64.19 177 TYR A N 1
ATOM 1435 C CA . TYR A 1 177 ? -9.222 -8.962 -12.736 1.00 64.19 177 TYR A CA 1
ATOM 1436 C C . TYR A 1 177 ? -8.880 -8.036 -13.906 1.00 64.19 177 TYR A C 1
ATOM 1438 O O . TYR A 1 177 ? -9.223 -6.856 -13.901 1.00 64.19 177 TYR A O 1
ATOM 1446 N N . ARG A 1 178 ? -8.235 -8.573 -14.947 1.00 65.00 178 ARG A N 1
ATOM 1447 C CA . ARG A 1 178 ? -7.985 -7.848 -16.200 1.00 65.00 178 ARG A CA 1
ATOM 1448 C C . ARG A 1 178 ? -8.511 -8.650 -17.381 1.00 65.00 178 ARG A C 1
ATOM 1450 O O . ARG A 1 178 ? -8.069 -9.773 -17.624 1.00 65.00 178 ARG A O 1
ATOM 1457 N N . VAL A 1 179 ? -9.440 -8.060 -18.135 1.00 59.25 179 VAL A N 1
ATOM 1458 C CA . VAL A 1 179 ? -9.931 -8.642 -19.391 1.00 59.25 179 VAL A CA 1
ATOM 1459 C C . VAL A 1 179 ? -8.768 -8.659 -20.383 1.00 59.25 179 VAL A C 1
ATOM 1461 O O . VAL A 1 179 ? -8.225 -7.610 -20.733 1.00 59.25 179 VAL A O 1
ATOM 1464 N N . LYS A 1 180 ? -8.340 -9.857 -20.798 1.00 55.72 180 LYS A N 1
ATOM 1465 C CA . LYS A 1 180 ? -7.198 -10.044 -21.704 1.00 55.72 180 LYS A CA 1
ATOM 1466 C C . LYS A 1 180 ? -7.375 -9.224 -22.985 1.00 55.72 180 LYS A C 1
ATOM 1468 O O . LYS A 1 180 ? -8.293 -9.485 -23.759 1.00 55.72 180 LYS A O 1
ATOM 1473 N N . LYS A 1 181 ? -6.421 -8.340 -23.276 1.00 56.50 181 LYS A N 1
ATOM 1474 C CA . LYS A 1 181 ? -6.090 -7.954 -24.653 1.00 56.50 181 LYS A CA 1
ATOM 1475 C C . LYS A 1 181 ? -4.824 -8.722 -25.038 1.00 56.50 181 LYS A C 1
ATOM 1477 O O . LYS A 1 181 ? -3.853 -8.717 -24.290 1.00 56.50 181 LYS A O 1
ATOM 1482 N N . ARG A 1 182 ? -4.845 -9.459 -26.154 1.00 49.19 182 ARG A N 1
ATOM 1483 C CA . ARG A 1 182 ? -3.667 -10.211 -26.636 1.00 49.19 182 ARG A CA 1
ATOM 1484 C C . ARG A 1 182 ? -2.470 -9.257 -26.813 1.00 49.19 182 ARG A C 1
ATOM 1486 O O . ARG A 1 182 ? -2.632 -8.220 -27.446 1.00 49.19 182 ARG A O 1
ATOM 1493 N N . GLY A 1 183 ? -1.282 -9.649 -26.337 1.00 56.22 183 GLY A N 1
ATOM 1494 C CA . GLY A 1 183 ? 0.003 -9.055 -26.753 1.00 56.22 183 GLY A CA 1
ATOM 1495 C C . GLY A 1 183 ? 0.635 -7.987 -25.846 1.00 56.22 183 GLY A C 1
ATOM 1496 O O . GLY A 1 183 ? 1.599 -7.343 -26.261 1.00 56.22 183 GLY A O 1
ATOM 1497 N N . ASP A 1 184 ? 0.150 -7.788 -24.619 1.00 61.94 184 ASP A N 1
ATOM 1498 C CA . ASP A 1 184 ? 0.587 -6.670 -23.765 1.00 61.94 184 ASP A CA 1
ATOM 1499 C C . ASP A 1 184 ? 1.710 -6.981 -22.757 1.00 61.94 184 ASP A C 1
ATOM 1501 O O . ASP A 1 184 ? 2.122 -6.091 -22.023 1.00 61.94 184 ASP A O 1
ATOM 1505 N N . GLY A 1 185 ? 2.255 -8.202 -22.741 1.00 64.06 185 GLY A N 1
ATOM 1506 C CA . GLY A 1 185 ? 3.350 -8.588 -21.836 1.00 64.06 185 GLY A CA 1
ATOM 1507 C C . GLY A 1 185 ? 2.914 -8.922 -20.401 1.00 64.06 185 GLY A C 1
ATOM 1508 O O . GLY A 1 185 ? 3.732 -9.412 -19.625 1.00 64.06 185 GLY A O 1
ATOM 1509 N N . LEU A 1 186 ? 1.630 -8.752 -20.051 1.00 72.12 186 LEU A N 1
ATOM 1510 C CA . LEU A 1 186 ? 1.086 -9.076 -18.720 1.00 72.12 186 LEU A CA 1
ATOM 1511 C C . LEU A 1 186 ? 0.606 -10.529 -18.596 1.00 72.12 186 LEU A C 1
ATOM 1513 O O . LEU A 1 186 ? 0.189 -10.956 -17.519 1.00 72.12 186 LEU A O 1
ATOM 1517 N N . ASP A 1 187 ? 0.702 -11.321 -19.668 1.00 74.56 187 ASP A N 1
ATOM 1518 C CA . ASP A 1 187 ? 0.216 -12.705 -19.727 1.00 74.56 187 ASP A CA 1
ATOM 1519 C C . ASP A 1 187 ? 0.752 -13.589 -18.596 1.00 74.56 187 ASP A C 1
ATOM 1521 O O . ASP A 1 187 ? 0.001 -14.393 -18.037 1.00 74.56 187 ASP A O 1
ATOM 1525 N N . ARG A 1 188 ? 2.039 -13.448 -18.239 1.00 76.12 188 ARG A N 1
ATOM 1526 C CA . ARG A 1 188 ? 2.646 -14.197 -17.128 1.00 76.12 188 ARG A CA 1
ATOM 1527 C C . ARG A 1 188 ? 1.904 -13.918 -15.827 1.00 76.12 188 ARG A C 1
ATOM 1529 O O . ARG A 1 188 ? 1.563 -14.856 -15.114 1.00 76.12 188 ARG A O 1
ATOM 1536 N N . ILE A 1 189 ? 1.651 -12.651 -15.526 1.00 75.69 189 ILE A N 1
ATOM 1537 C CA . ILE A 1 189 ? 1.070 -12.251 -14.246 1.00 75.69 189 ILE A CA 1
ATOM 1538 C C . ILE A 1 189 ? -0.416 -12.555 -14.232 1.00 75.69 189 ILE A C 1
ATOM 1540 O O . ILE A 1 189 ? -0.874 -13.178 -13.291 1.00 75.69 189 ILE A O 1
ATOM 1544 N N . ILE A 1 190 ? -1.148 -12.290 -15.316 1.00 77.06 190 ILE A N 1
ATOM 1545 C CA . ILE A 1 190 ? -2.566 -12.672 -15.433 1.00 77.06 190 ILE A CA 1
ATOM 1546 C C . ILE A 1 190 ? -2.756 -14.182 -15.210 1.00 77.06 190 ILE A C 1
ATOM 1548 O O . ILE A 1 190 ? -3.703 -14.600 -14.549 1.00 77.06 190 ILE A O 1
ATOM 1552 N N . ARG A 1 191 ? -1.859 -15.031 -15.734 1.00 76.25 191 ARG A N 1
ATOM 1553 C CA . ARG A 1 191 ? -1.938 -16.492 -15.536 1.00 76.25 191 ARG A CA 1
ATOM 1554 C C . ARG A 1 191 ? -1.639 -16.932 -14.103 1.00 76.25 191 ARG A C 1
ATOM 1556 O O . ARG A 1 191 ? -2.165 -17.969 -13.696 1.00 76.25 191 ARG A O 1
ATOM 1563 N N . ASN A 1 192 ? -0.792 -16.190 -13.391 1.00 76.25 192 ASN A N 1
ATOM 1564 C CA . ASN A 1 192 ? -0.317 -16.525 -12.046 1.00 76.25 192 ASN A CA 1
ATOM 1565 C C . ASN A 1 192 ? -0.961 -15.672 -10.935 1.00 76.25 192 ASN A C 1
ATOM 1567 O O . ASN A 1 192 ? -0.669 -15.852 -9.757 1.00 76.25 192 ASN A O 1
ATOM 1571 N N . ASN A 1 193 ? -1.859 -14.757 -11.292 1.00 76.12 193 ASN A N 1
ATOM 1572 C CA . ASN A 1 193 ? -2.650 -13.963 -10.366 1.00 76.12 193 ASN A CA 1
ATOM 1573 C C . ASN A 1 193 ? -3.908 -14.742 -9.955 1.00 76.12 193 ASN A C 1
ATOM 1575 O O . ASN A 1 193 ? -5.033 -14.384 -10.298 1.00 76.12 193 ASN A O 1
ATOM 1579 N N . LYS A 1 194 ? -3.706 -15.885 -9.295 1.00 78.06 194 LYS A N 1
ATOM 1580 C CA . LYS A 1 194 ? -4.786 -16.769 -8.842 1.00 78.06 194 LYS A CA 1
ATOM 1581 C C . LYS A 1 194 ? -4.732 -16.909 -7.333 1.00 78.06 194 LYS A C 1
ATOM 1583 O O . LYS A 1 194 ? -3.726 -17.383 -6.814 1.00 78.06 194 LYS A O 1
ATOM 1588 N N . ALA A 1 195 ? -5.831 -16.602 -6.646 1.00 77.81 195 ALA A N 1
ATOM 1589 C CA . ALA A 1 195 ? -5.913 -16.701 -5.186 1.00 77.81 195 ALA A CA 1
ATOM 1590 C C . ALA A 1 195 ? -5.488 -18.090 -4.668 1.00 77.81 195 ALA A C 1
ATOM 1592 O O . ALA A 1 195 ? -4.725 -18.198 -3.715 1.00 77.81 195 ALA A O 1
ATOM 1593 N N . SER A 1 196 ? -5.869 -19.159 -5.377 1.00 81.06 196 SER A N 1
ATOM 1594 C CA . SER A 1 196 ? -5.511 -20.544 -5.039 1.00 81.06 196 SER A CA 1
ATOM 1595 C C . SER A 1 196 ? -4.010 -20.855 -5.081 1.00 81.06 196 SER A C 1
ATOM 1597 O O . SER A 1 196 ? -3.596 -21.902 -4.597 1.00 81.06 196 SER A O 1
ATOM 1599 N N . GLN A 1 197 ? -3.198 -20.030 -5.747 1.00 80.62 197 GLN A N 1
ATOM 1600 C CA . GLN A 1 197 ? -1.745 -20.197 -5.750 1.00 80.62 197 GLN A CA 1
ATOM 1601 C C . GLN A 1 197 ? -1.107 -19.553 -4.522 1.00 80.62 197 GLN A C 1
ATOM 1603 O O . GLN A 1 197 ? -0.124 -20.092 -4.038 1.00 80.62 197 GLN A O 1
ATOM 1608 N N . TRP A 1 198 ? -1.681 -18.458 -4.021 1.00 76.56 198 TRP A N 1
ATOM 1609 C CA . TRP A 1 198 ? -1.204 -17.732 -2.842 1.00 76.56 198 TRP A CA 1
ATOM 1610 C C . TRP A 1 198 ? -1.644 -18.356 -1.515 1.00 76.56 198 TRP A C 1
ATOM 1612 O O . TRP A 1 198 ? -1.021 -18.107 -0.495 1.00 76.56 198 TRP A O 1
ATOM 1622 N N . ALA A 1 199 ? -2.707 -19.161 -1.524 1.00 74.31 199 ALA A N 1
ATOM 1623 C CA . ALA A 1 199 ? -3.241 -19.834 -0.338 1.00 74.31 199 ALA A CA 1
ATOM 1624 C C . ALA A 1 199 ? -2.551 -21.178 -0.002 1.00 74.31 199 ALA A C 1
ATOM 1626 O O . ALA A 1 199 ? -3.124 -21.978 0.735 1.00 74.31 199 ALA A O 1
ATOM 1627 N N . LYS A 1 200 ? -1.388 -21.467 -0.598 1.00 66.50 200 LYS A N 1
ATOM 1628 C CA . LYS A 1 200 ? -0.611 -22.699 -0.381 1.00 66.50 200 LYS A CA 1
ATOM 1629 C C . LYS A 1 200 ? 0.595 -22.420 0.495 1.00 66.50 200 LYS A C 1
ATOM 1631 O O . LYS A 1 200 ? 0.914 -23.315 1.302 1.00 66.50 200 LYS A O 1
#

pLDDT: mean 88.11, std 10.14, range [49.19, 98.19]

Secondary structure (DSSP, 8-state):
---EEEEEEEEBEESSS--B-HHHHHHHHHHTTEEEEEEEE-SSEEEE-TTS-EEEEEEEEEETTEEEEEEEEE-TT--EEEEEES-SSTTHHHHHHHHHHHHHHHHH-SSSEEEE--EE-TTT--HHHHHHHHT-TTB--EEEETTTTT--GGGS-HHHHHHHHHHTPPEEEE----PPPTTSS-HHHHHH--HHHHT-

Sequence (200 aa):
MIKIFDSQMNFGRNIFGPDSTIEDYLDNAHTKGIIRTIMIPTGTHELKLPDGTIEKSCIWSKDYGKIAFRRILLDENKNILEEQVNPTNPYSLMNTFCYNKLRELNVEHDKIMFYFCPKLHPTLDEESEISKYLTLKEVVAFKIQGISSYTTLKDVPAWLIDLLKTSDIPLMIHTDYRVKKRGDGLDRIIRNNKASQWAK

Radius of gyration: 17.36 Å; chains: 1; bounding box: 41×45×46 Å